Protein AF-0000000077040646 (afdb_homodimer)

Structure (mmCIF, N/CA/C/O backbone):
data_AF-0000000077040646-model_v1
#
loop_
_entity.id
_entity.type
_entity.pdbx_description
1 polymer 'DUF3429 domain-containing protein'
#
loop_
_atom_site.group_PDB
_atom_site.id
_atom_site.type_symbol
_atom_site.label_atom_id
_atom_site.label_alt_id
_atom_site.label_comp_id
_atom_site.label_asym_id
_atom_site.label_entity_id
_atom_site.label_seq_id
_atom_site.pdbx_PDB_ins_code
_atom_site.Cartn_x
_atom_site.Cartn_y
_atom_site.Cartn_z
_atom_site.occupancy
_atom_site.B_iso_or_equiv
_atom_site.auth_seq_id
_atom_site.auth_comp_id
_atom_site.auth_asym_id
_atom_site.auth_atom_id
_atom_site.pdbx_PDB_model_num
ATOM 1 N N . MET A 1 1 ? 22.906 -14.281 -14.031 1 68.56 1 MET A N 1
ATOM 2 C CA . MET A 1 1 ? 22.266 -13.305 -14.906 1 68.56 1 MET A CA 1
ATOM 3 C C . MET A 1 1 ? 22.531 -11.883 -14.422 1 68.56 1 MET A C 1
ATOM 5 O O . MET A 1 1 ? 22.359 -11.586 -13.242 1 68.56 1 MET A O 1
ATOM 9 N N . SER A 1 2 ? 23.031 -10.992 -15.297 1 79.94 2 SER A N 1
ATOM 10 C CA . SER A 1 2 ? 23.328 -9.617 -14.906 1 79.94 2 SER A CA 1
ATOM 11 C C . SER A 1 2 ? 22.047 -8.844 -14.617 1 79.94 2 SER A C 1
ATOM 13 O O . SER A 1 2 ? 20.969 -9.219 -15.078 1 79.94 2 SER A O 1
ATOM 15 N N . MET A 1 3 ? 22.188 -7.844 -13.844 1 80.94 3 MET A N 1
ATOM 16 C CA . MET A 1 3 ? 21.047 -6.984 -13.539 1 80.94 3 MET A CA 1
ATOM 17 C C . MET A 1 3 ? 20.438 -6.402 -14.812 1 80.94 3 MET A C 1
ATOM 19 O O . MET A 1 3 ? 19.219 -6.309 -14.938 1 80.94 3 MET A O 1
ATOM 23 N N . ARG A 1 4 ? 21.312 -6.105 -15.688 1 81.06 4 ARG A N 1
ATOM 24 C CA . ARG A 1 4 ? 20.875 -5.516 -16.938 1 81.06 4 ARG A CA 1
ATOM 25 C C . ARG A 1 4 ? 20.047 -6.508 -17.75 1 81.06 4 ARG A C 1
ATOM 27 O O . ARG A 1 4 ? 19.016 -6.145 -18.328 1 81.06 4 ARG A O 1
ATOM 34 N N . ALA A 1 5 ? 20.469 -7.656 -17.891 1 84.69 5 ALA A N 1
ATOM 35 C CA . ALA A 1 5 ? 19.75 -8.711 -18.594 1 84.69 5 ALA A CA 1
ATOM 36 C C . ALA A 1 5 ? 18.391 -8.984 -17.953 1 84.69 5 ALA A C 1
ATOM 38 O O . ALA A 1 5 ? 17.406 -9.203 -18.641 1 84.69 5 ALA A O 1
ATOM 39 N N . MET A 1 6 ? 18.391 -8.875 -16.688 1 82.12 6 MET A N 1
ATOM 40 C CA . MET A 1 6 ? 17.172 -9.125 -15.93 1 82.12 6 MET A CA 1
ATOM 41 C C . MET A 1 6 ? 16.141 -8.031 -16.172 1 82.12 6 MET A C 1
ATOM 43 O O . MET A 1 6 ? 14.961 -8.32 -16.391 1 82.12 6 MET A O 1
ATOM 47 N N . LEU A 1 7 ? 16.641 -6.824 -16.188 1 81.75 7 LEU A N 1
ATOM 48 C CA . LEU A 1 7 ? 15.773 -5.676 -16.406 1 81.75 7 LEU A CA 1
ATOM 49 C C . LEU A 1 7 ? 15.18 -5.711 -17.812 1 81.75 7 LEU A C 1
ATOM 51 O O . LEU A 1 7 ? 14.055 -5.27 -18.031 1 81.75 7 LEU A O 1
ATOM 55 N N . ARG A 1 8 ? 15.977 -6.195 -18.656 1 82.62 8 ARG A N 1
ATOM 56 C CA . ARG A 1 8 ? 15.5 -6.305 -20.031 1 82.62 8 ARG A CA 1
ATOM 57 C C . ARG A 1 8 ? 14.438 -7.391 -20.156 1 82.62 8 ARG A C 1
ATOM 59 O O . ARG A 1 8 ? 13.484 -7.25 -20.922 1 82.62 8 ARG A O 1
ATOM 66 N N . ARG A 1 9 ? 14.594 -8.43 -19.484 1 83.75 9 ARG A N 1
ATOM 67 C CA . ARG A 1 9 ? 13.648 -9.547 -19.5 1 83.75 9 ARG A CA 1
ATOM 68 C C . ARG A 1 9 ? 12.336 -9.164 -18.828 1 83.75 9 ARG A C 1
ATOM 70 O O . ARG A 1 9 ? 11.258 -9.555 -19.281 1 83.75 9 ARG A O 1
ATOM 77 N N . TYR A 1 10 ? 12.492 -8.383 -17.781 1 91.06 10 TYR A N 1
ATOM 78 C CA . TYR A 1 10 ? 11.336 -7.961 -17.016 1 91.06 10 TYR A CA 1
ATOM 79 C C . TYR A 1 10 ? 11.133 -6.453 -17.109 1 91.06 10 TYR A C 1
ATOM 81 O O . TYR A 1 10 ? 11.016 -5.77 -16.094 1 91.06 10 TYR A O 1
ATOM 89 N N . ARG A 1 11 ? 10.945 -6.055 -18.25 1 92.38 11 ARG A N 1
ATOM 90 C CA . ARG A 1 11 ? 11.047 -4.637 -18.578 1 92.38 11 ARG A CA 1
ATOM 91 C C . ARG A 1 11 ? 9.898 -3.846 -17.953 1 92.38 11 ARG A C 1
ATOM 93 O O . ARG A 1 11 ? 10.102 -2.752 -17.422 1 92.38 11 ARG A O 1
ATOM 100 N N . VAL A 1 12 ? 8.664 -4.383 -17.953 1 93.94 12 VAL A N 1
ATOM 101 C CA . VAL A 1 12 ? 7.496 -3.617 -17.516 1 93.94 12 VAL A CA 1
ATOM 102 C C . VAL A 1 12 ? 7.527 -3.43 -16 1 93.94 12 VAL A C 1
ATOM 104 O O . VAL A 1 12 ? 7.551 -2.299 -15.516 1 93.94 12 VAL A O 1
ATOM 107 N N . PRO A 1 13 ? 7.609 -4.535 -15.242 1 95.5 13 PRO A N 1
ATOM 108 C CA . PRO A 1 13 ? 7.672 -4.312 -13.797 1 95.5 13 PRO A CA 1
ATOM 109 C C . PRO A 1 13 ? 8.93 -3.564 -13.367 1 95.5 13 PRO A C 1
ATOM 111 O O . PRO A 1 13 ? 8.891 -2.771 -12.422 1 95.5 13 PRO A O 1
ATOM 114 N N . ALA A 1 14 ? 10.016 -3.766 -14.039 1 95.62 14 ALA A N 1
ATOM 115 C CA . ALA A 1 14 ? 11.234 -3.041 -13.703 1 95.62 14 ALA A CA 1
ATOM 116 C C . ALA A 1 14 ? 11.078 -1.545 -13.953 1 95.62 14 ALA A C 1
ATOM 118 O O . ALA A 1 14 ? 11.477 -0.723 -13.125 1 95.62 14 ALA A O 1
ATOM 119 N N . ALA A 1 15 ? 10.523 -1.19 -15.078 1 96.75 15 ALA A N 1
ATOM 120 C CA . ALA A 1 15 ? 10.305 0.215 -15.414 1 96.75 15 ALA A CA 1
ATOM 121 C C . ALA A 1 15 ? 9.367 0.878 -14.414 1 96.75 15 ALA A C 1
ATOM 123 O O . ALA A 1 15 ? 9.609 2.004 -13.969 1 96.75 15 ALA A O 1
ATOM 124 N N . LEU A 1 16 ? 8.32 0.214 -14.062 1 97.88 16 LEU A N 1
ATOM 125 C CA . LEU A 1 16 ? 7.363 0.746 -13.102 1 97.88 16 LEU A CA 1
ATOM 126 C C . LEU A 1 16 ? 8.008 0.919 -11.734 1 97.88 16 LEU A C 1
ATOM 128 O O . LEU A 1 16 ? 7.816 1.943 -11.07 1 97.88 16 LEU A O 1
ATOM 132 N N . ALA A 1 17 ? 8.781 -0.041 -11.359 1 97.31 17 ALA A N 1
ATOM 133 C CA . ALA A 1 17 ? 9.461 0.023 -10.07 1 97.31 17 ALA A CA 1
ATOM 134 C C . ALA A 1 17 ? 10.469 1.17 -10.039 1 97.31 17 ALA A C 1
ATOM 136 O O . ALA A 1 17 ? 10.5 1.943 -9.078 1 97.31 17 ALA A O 1
ATOM 137 N N . LEU A 1 18 ? 11.211 1.286 -11.047 1 97.31 18 LEU A N 1
ATOM 138 C CA . LEU A 1 18 ? 12.227 2.332 -11.109 1 97.31 18 LEU A CA 1
ATOM 139 C C . LEU A 1 18 ? 11.578 3.713 -11.172 1 97.31 18 LEU A C 1
ATOM 141 O O . LEU A 1 18 ? 12.094 4.664 -10.578 1 97.31 18 LEU A O 1
ATOM 145 N N . ALA A 1 19 ? 10.477 3.779 -11.859 1 98.19 19 ALA A N 1
ATOM 146 C CA . ALA A 1 19 ? 9.742 5.043 -11.906 1 98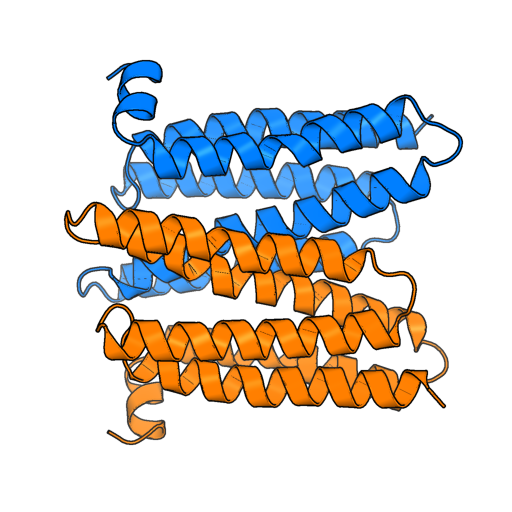.19 19 ALA A CA 1
ATOM 147 C C . ALA A 1 19 ? 9.273 5.457 -10.516 1 98.19 19 ALA A C 1
ATOM 149 O O . ALA A 1 19 ? 9.125 6.648 -10.234 1 98.19 19 ALA A O 1
ATOM 150 N N . GLY A 1 20 ? 9.07 4.469 -9.711 1 98.38 20 GLY A N 1
ATOM 151 C CA . GLY A 1 20 ? 8.648 4.734 -8.344 1 98.38 20 GLY A CA 1
ATOM 152 C C . GLY A 1 20 ? 9.695 5.457 -7.52 1 98.38 20 GLY A C 1
ATOM 153 O O . GLY A 1 20 ? 9.391 6 -6.457 1 98.38 20 GLY A O 1
ATOM 154 N N . LEU A 1 21 ? 10.906 5.516 -8.008 1 98.75 21 LEU A N 1
ATOM 155 C CA . LEU A 1 21 ? 11.977 6.191 -7.285 1 98.75 21 LEU A CA 1
ATOM 156 C C . LEU A 1 21 ? 11.938 7.695 -7.527 1 98.75 21 LEU A C 1
ATOM 158 O O . LEU A 1 21 ? 12.547 8.469 -6.781 1 98.75 21 LEU A O 1
ATOM 162 N N . VAL A 1 22 ? 11.258 8.07 -8.508 1 98.75 22 VAL A N 1
ATOM 163 C CA . VAL A 1 22 ? 11.289 9.469 -8.938 1 98.75 22 VAL A CA 1
ATOM 164 C C . VAL A 1 22 ? 10.766 10.359 -7.816 1 98.75 22 VAL A C 1
ATOM 166 O O . VAL A 1 22 ? 11.43 11.32 -7.414 1 98.75 22 VAL A O 1
ATOM 169 N N . PRO A 1 23 ? 9.648 10.094 -7.227 1 98.81 23 PRO A N 1
ATOM 170 C CA . PRO A 1 23 ? 9.18 10.961 -6.141 1 98.81 23 PRO A CA 1
ATOM 171 C C . PRO A 1 23 ? 10.125 10.961 -4.941 1 98.81 23 PRO A C 1
ATOM 173 O O . PRO A 1 23 ? 10.32 12 -4.301 1 98.81 23 PRO A O 1
ATOM 176 N N . PHE A 1 24 ? 10.703 9.805 -4.672 1 98.88 24 PHE A N 1
ATOM 177 C CA . PHE A 1 24 ? 11.641 9.75 -3.562 1 98.88 24 PHE A CA 1
ATOM 178 C C . PHE A 1 24 ? 12.805 10.711 -3.791 1 98.88 24 PHE A C 1
ATOM 180 O O . PHE A 1 24 ? 13.117 11.531 -2.926 1 98.88 24 PHE A O 1
ATOM 187 N N . ILE A 1 25 ? 13.375 10.641 -4.918 1 98.75 25 ILE A N 1
ATOM 188 C CA . ILE A 1 25 ? 14.555 11.438 -5.238 1 98.75 25 ILE A CA 1
ATOM 189 C C . ILE A 1 25 ? 14.172 12.906 -5.348 1 98.75 25 ILE A C 1
ATOM 191 O O . ILE A 1 25 ? 14.82 13.773 -4.75 1 98.75 25 ILE A O 1
ATOM 195 N N . ALA A 1 26 ? 13.156 13.18 -6.074 1 98.62 26 ALA A N 1
ATOM 196 C CA . ALA A 1 26 ? 12.75 14.555 -6.336 1 98.62 26 ALA A CA 1
ATOM 197 C C . ALA A 1 26 ? 12.32 15.25 -5.047 1 98.62 26 ALA A C 1
ATOM 199 O O . ALA A 1 26 ? 12.766 16.375 -4.762 1 98.62 26 ALA A O 1
ATOM 200 N N . LEU A 1 27 ? 11.516 14.633 -4.262 1 98.38 27 LEU A N 1
ATOM 201 C CA . LEU A 1 27 ? 10.992 15.266 -3.053 1 98.38 27 LEU A CA 1
ATOM 202 C C . LEU A 1 27 ? 12.086 15.383 -1.991 1 98.38 27 LEU A C 1
ATOM 204 O O . LEU A 1 27 ? 12.102 16.344 -1.217 1 98.38 27 LEU A O 1
ATOM 208 N N . SER A 1 28 ? 12.906 14.367 -1.942 1 98.25 28 SER A N 1
ATOM 209 C CA . SER A 1 28 ? 14.062 14.492 -1.06 1 98.25 28 SER A CA 1
ATOM 210 C C . SER A 1 28 ? 14.93 15.688 -1.449 1 98.25 28 SER A C 1
ATOM 212 O O . SER A 1 28 ? 15.297 16.5 -0.597 1 98.25 28 SER A O 1
ATOM 214 N N . TRP A 1 29 ? 15.211 15.758 -2.732 1 97.94 29 TRP A N 1
ATOM 215 C CA . TRP A 1 29 ? 16.016 16.875 -3.234 1 97.94 29 TRP A CA 1
ATOM 216 C C . TRP A 1 29 ? 15.359 18.203 -2.91 1 97.94 29 TRP A C 1
ATOM 218 O O . TRP A 1 29 ? 16.031 19.125 -2.428 1 97.94 29 TRP A O 1
ATOM 228 N N . LEU A 1 30 ? 14.141 18.359 -3.107 1 97.25 30 LEU A N 1
ATOM 229 C CA . LEU A 1 30 ? 13.406 19.594 -2.852 1 97.25 30 LEU A CA 1
ATOM 230 C C . LEU A 1 30 ? 13.375 19.906 -1.357 1 97.25 30 LEU A C 1
ATOM 232 O O . LEU A 1 30 ? 13.461 21.062 -0.958 1 97.25 30 LEU A O 1
ATOM 236 N N . SER A 1 31 ? 13.172 18.906 -0.543 1 96 31 SER A N 1
ATOM 237 C CA . SER A 1 31 ? 13.125 19.109 0.901 1 96 31 SER A CA 1
ATOM 238 C C . SER A 1 31 ? 14.445 19.656 1.425 1 96 31 SER A C 1
ATOM 240 O O . SER A 1 31 ? 14.461 20.406 2.408 1 96 31 SER A O 1
ATOM 242 N N . VAL A 1 32 ? 15.531 19.328 0.807 1 94.69 32 VAL A N 1
ATOM 243 C CA . VAL A 1 32 ? 16.859 19.75 1.25 1 94.69 32 VAL A CA 1
ATOM 244 C C . VAL A 1 32 ? 17.172 21.141 0.717 1 94.69 32 VAL A C 1
ATOM 246 O O . VAL A 1 32 ? 17.766 21.969 1.418 1 94.69 32 VAL A O 1
ATOM 249 N N . HIS A 1 33 ? 16.641 21.484 -0.457 1 94.56 33 HIS A N 1
ATOM 250 C CA . HIS A 1 33 ? 17.156 22.672 -1.125 1 94.56 33 HIS A CA 1
ATOM 251 C C . HIS A 1 33 ? 16.109 23.766 -1.203 1 94.56 33 HIS A C 1
ATOM 253 O O . HIS A 1 33 ? 16.422 24.922 -1.477 1 94.56 33 HIS A O 1
ATOM 259 N N . ALA A 1 34 ? 14.891 23.359 -1.09 1 88.19 34 ALA A N 1
ATOM 260 C CA . ALA A 1 34 ? 13.82 24.344 -1.163 1 88.19 34 ALA A CA 1
ATOM 261 C C . ALA A 1 34 ? 13.273 24.672 0.226 1 88.19 34 ALA A C 1
ATOM 263 O O . ALA A 1 34 ? 12.164 24.266 0.575 1 88.19 34 ALA A O 1
ATOM 264 N N . SER A 1 35 ? 13.891 25.578 0.869 1 79.25 35 SER A N 1
ATOM 265 C CA . SER A 1 35 ? 13.609 25.859 2.273 1 79.25 35 SER A CA 1
ATOM 266 C C . SER A 1 35 ? 12.234 26.5 2.451 1 79.25 35 SER A C 1
ATOM 268 O O . SER A 1 35 ? 11.539 26.219 3.434 1 79.25 35 SER A O 1
ATOM 270 N N . SER A 1 36 ? 11.734 27.266 1.566 1 88.44 36 SER A N 1
ATOM 271 C CA . SER A 1 36 ? 10.492 28 1.73 1 88.44 36 SER A CA 1
ATOM 272 C C . SER A 1 36 ? 9.289 27.062 1.784 1 88.44 36 SER A C 1
ATOM 274 O O . SER A 1 36 ? 8.25 27.406 2.346 1 88.44 36 SER A O 1
ATOM 276 N N . ARG A 1 37 ? 9.5 25.828 1.187 1 92.06 37 ARG A N 1
ATOM 277 C CA . ARG A 1 37 ? 8.398 24.859 1.168 1 92.06 37 ARG A CA 1
ATOM 278 C C . ARG A 1 37 ? 8.836 23.516 1.752 1 92.06 37 ARG A C 1
ATOM 280 O O . ARG A 1 37 ? 8.359 22.469 1.322 1 92.06 37 ARG A O 1
ATOM 287 N N . HIS A 1 38 ? 9.641 23.547 2.637 1 92.25 38 HIS A N 1
ATOM 288 C CA . HIS A 1 38 ? 10.258 22.375 3.232 1 92.25 38 HIS A CA 1
ATOM 289 C C . HIS A 1 38 ? 9.211 21.438 3.82 1 92.25 38 HIS A C 1
ATOM 291 O O . HIS A 1 38 ? 9.195 20.234 3.514 1 92.25 38 HIS A O 1
ATOM 297 N N . ASP A 1 39 ? 8.281 22.016 4.566 1 92.25 39 ASP A N 1
ATOM 298 C CA . ASP A 1 39 ? 7.281 21.203 5.254 1 92.25 39 ASP A CA 1
ATOM 299 C C . ASP A 1 39 ? 6.383 20.469 4.254 1 92.25 39 ASP A C 1
ATOM 301 O O . ASP A 1 39 ? 6.031 19.312 4.461 1 92.25 39 ASP A O 1
ATOM 305 N N . VAL A 1 40 ? 6.094 21.141 3.182 1 95.25 40 VAL A N 1
ATOM 306 C CA . VAL A 1 40 ? 5.23 20.562 2.152 1 95.25 40 VAL A CA 1
ATOM 307 C C . VAL A 1 40 ? 5.922 19.375 1.497 1 95.25 40 VAL A C 1
ATOM 309 O O . VAL A 1 40 ? 5.32 18.312 1.344 1 95.25 40 VAL A O 1
ATOM 312 N N . TYR A 1 41 ? 7.137 19.562 1.172 1 97.44 41 TYR A N 1
ATOM 313 C CA . TYR A 1 41 ? 7.867 18.516 0.458 1 97.44 41 TYR A CA 1
ATOM 314 C C . TYR A 1 41 ? 8.133 17.312 1.36 1 97.44 41 TYR A C 1
ATOM 316 O O . TYR A 1 41 ? 8.016 16.172 0.926 1 97.44 41 TYR A O 1
ATOM 324 N N . VAL A 1 42 ? 8.469 17.562 2.582 1 97.5 42 VAL A N 1
ATOM 325 C CA . VAL A 1 42 ? 8.734 16.469 3.521 1 97.5 42 VAL A CA 1
ATOM 326 C C . VAL A 1 42 ? 7.449 15.68 3.773 1 97.5 42 VAL A C 1
ATOM 328 O O . VAL A 1 42 ? 7.469 14.445 3.809 1 97.5 42 VAL A O 1
ATOM 331 N N . HIS A 1 43 ? 6.379 16.344 3.889 1 96.81 43 HIS A N 1
ATOM 332 C CA . HIS A 1 43 ? 5.105 15.664 4.102 1 96.81 43 HIS A CA 1
ATOM 333 C C . HIS A 1 43 ? 4.711 14.852 2.875 1 96.81 43 HIS A C 1
ATOM 335 O O . HIS A 1 43 ? 4.211 13.727 3.006 1 96.81 43 HIS A O 1
ATOM 341 N N . ALA A 1 44 ? 4.898 15.445 1.739 1 98.31 44 ALA A N 1
ATOM 342 C CA . ALA A 1 44 ? 4.633 14.711 0.505 1 98.31 44 ALA A CA 1
ATOM 343 C C . ALA A 1 44 ? 5.496 13.453 0.416 1 98.31 44 ALA A C 1
ATOM 345 O O . ALA A 1 44 ? 5.02 12.391 0.011 1 98.31 44 ALA A O 1
ATOM 346 N N . LEU A 1 45 ? 6.742 13.617 0.764 1 98.75 45 LEU A N 1
ATOM 347 C CA . LEU A 1 45 ? 7.691 12.508 0.751 1 98.75 45 L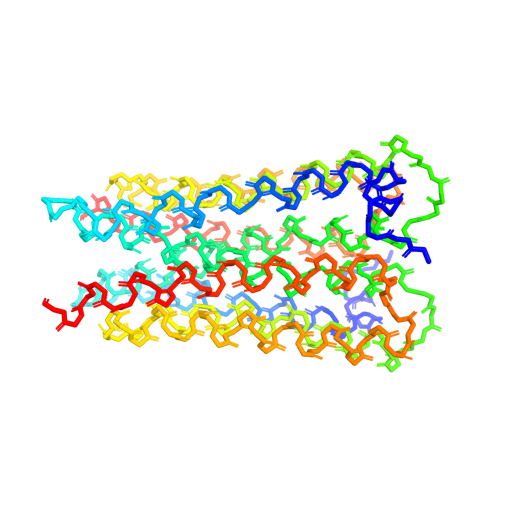EU A CA 1
ATOM 348 C C . LEU A 1 45 ? 7.258 11.414 1.718 1 98.75 45 LEU A C 1
ATOM 350 O O . LEU A 1 45 ? 7.27 10.227 1.367 1 98.75 45 LEU A O 1
ATOM 354 N N . LEU A 1 46 ? 6.848 11.797 2.893 1 98.75 46 LEU A N 1
ATOM 355 C CA . LEU A 1 46 ? 6.422 10.852 3.916 1 98.75 46 LEU A CA 1
ATOM 356 C C . LEU A 1 46 ? 5.156 10.117 3.482 1 98.75 46 LEU A C 1
ATOM 358 O O . LEU A 1 46 ? 5.055 8.898 3.648 1 98.75 46 LEU A O 1
ATOM 362 N N . ASN A 1 47 ? 4.238 10.844 2.932 1 98.81 47 ASN A N 1
ATOM 363 C CA . ASN A 1 47 ? 3.012 10.219 2.445 1 98.81 47 ASN A CA 1
ATOM 364 C C . ASN A 1 47 ? 3.295 9.227 1.321 1 98.81 47 ASN A C 1
ATOM 366 O O . ASN A 1 47 ? 2.715 8.141 1.283 1 98.81 47 ASN A O 1
ATOM 370 N N . TYR A 1 48 ? 4.156 9.609 0.481 1 98.94 48 TYR A N 1
ATOM 371 C CA . TYR A 1 48 ? 4.535 8.711 -0.605 1 98.94 48 TYR A CA 1
ATOM 372 C C . TYR A 1 48 ? 5.227 7.465 -0.067 1 98.94 48 TYR A C 1
ATOM 374 O O . TYR A 1 48 ? 4.914 6.344 -0.482 1 98.94 48 TYR A O 1
ATOM 382 N N . ALA A 1 49 ? 6.145 7.691 0.809 1 98.94 49 ALA A N 1
ATOM 383 C CA . ALA A 1 49 ? 6.867 6.574 1.41 1 98.94 49 ALA A CA 1
ATOM 384 C C . ALA A 1 49 ? 5.906 5.598 2.088 1 98.94 49 ALA A C 1
ATOM 386 O O . ALA A 1 49 ? 6.082 4.379 1.996 1 98.94 49 ALA A O 1
ATOM 387 N N . ALA A 1 50 ? 4.953 6.102 2.748 1 98.94 50 ALA A N 1
ATOM 388 C CA . ALA A 1 50 ? 3.984 5.242 3.422 1 98.94 50 ALA A CA 1
ATOM 389 C C . ALA A 1 50 ? 3.223 4.379 2.42 1 98.94 50 ALA A C 1
ATOM 391 O O . ALA A 1 50 ? 3 3.189 2.656 1 98.94 50 ALA A O 1
ATOM 392 N N . CYS A 1 51 ? 2.828 4.965 1.302 1 98.94 51 CYS A N 1
ATOM 393 C CA . CYS A 1 51 ? 2.156 4.207 0.25 1 98.94 51 CYS A CA 1
ATOM 394 C C . CYS A 1 51 ? 3.062 3.109 -0.294 1 98.94 51 CYS A C 1
ATOM 396 O O . CYS A 1 51 ? 2.609 1.988 -0.532 1 98.94 51 CYS A O 1
ATOM 398 N N . ILE A 1 52 ? 4.289 3.422 -0.43 1 98.94 52 ILE A N 1
ATOM 399 C CA . ILE A 1 52 ? 5.23 2.465 -1.01 1 98.94 52 ILE A CA 1
ATOM 400 C C . ILE A 1 52 ? 5.5 1.34 -0.014 1 98.94 52 ILE A C 1
ATOM 402 O O . ILE A 1 52 ? 5.543 0.166 -0.391 1 98.94 52 ILE A O 1
ATOM 406 N N . VAL A 1 53 ? 5.719 1.696 1.25 1 98.94 53 VAL A N 1
ATOM 407 C CA . VAL A 1 53 ? 5.953 0.672 2.264 1 98.94 53 VAL A CA 1
ATOM 408 C C . VAL A 1 53 ? 4.75 -0.268 2.334 1 98.94 53 VAL A C 1
ATOM 410 O O . VAL A 1 53 ? 4.914 -1.489 2.393 1 98.94 53 VAL A O 1
ATOM 413 N N . SER A 1 54 ? 3.551 0.28 2.301 1 98.94 54 SER A N 1
ATOM 414 C CA . SER A 1 54 ? 2.342 -0.537 2.262 1 98.94 54 SER A CA 1
ATOM 415 C C . SER A 1 54 ? 2.307 -1.413 1.015 1 98.94 54 SER A C 1
ATOM 417 O O . SER A 1 54 ? 1.989 -2.602 1.094 1 98.94 54 SER A O 1
ATOM 419 N N . PHE A 1 55 ? 2.623 -0.842 -0.116 1 98.94 55 PHE A N 1
ATOM 420 C CA . PHE A 1 55 ? 2.635 -1.525 -1.403 1 98.94 55 PHE A CA 1
ATOM 421 C C . PHE A 1 55 ? 3.541 -2.75 -1.359 1 98.94 55 PHE A C 1
ATOM 423 O O . PHE A 1 55 ? 3.127 -3.848 -1.738 1 98.94 55 PHE A O 1
ATOM 430 N N . VAL A 1 56 ? 4.723 -2.547 -0.828 1 98.62 56 VAL A N 1
ATOM 431 C CA . VAL A 1 56 ? 5.742 -3.592 -0.827 1 98.62 56 VAL A CA 1
ATOM 432 C C . VAL A 1 56 ? 5.266 -4.773 0.016 1 98.62 56 VAL A C 1
ATOM 434 O O . VAL A 1 56 ? 5.469 -5.934 -0.358 1 98.62 56 VAL A O 1
ATOM 437 N N . GLY A 1 57 ? 4.66 -4.512 1.133 1 98.62 57 GLY A N 1
ATOM 438 C CA . GLY A 1 57 ? 4.102 -5.582 1.946 1 98.62 57 GLY A CA 1
ATOM 439 C C . GLY A 1 57 ? 2.977 -6.332 1.257 1 98.62 57 GLY A C 1
ATOM 440 O O . GLY A 1 57 ? 2.918 -7.562 1.312 1 98.62 57 GLY A O 1
ATOM 441 N N . ALA A 1 58 ? 2.15 -5.617 0.598 1 98.81 58 ALA A N 1
ATOM 442 C CA . ALA A 1 58 ? 0.914 -6.145 0.027 1 98.81 58 ALA A CA 1
ATOM 443 C C . ALA A 1 58 ? 1.207 -7.113 -1.118 1 98.81 58 ALA A C 1
ATOM 445 O O . ALA A 1 58 ? 0.374 -7.957 -1.455 1 98.81 58 ALA A O 1
ATOM 446 N N . VAL A 1 59 ? 2.355 -6.98 -1.767 1 98.5 59 VAL A N 1
ATOM 447 C CA . VAL A 1 59 ? 2.764 -7.863 -2.854 1 98.5 59 VAL A CA 1
ATOM 448 C C . VAL A 1 59 ? 2.664 -9.32 -2.402 1 98.5 59 VAL A C 1
ATOM 450 O O . VAL A 1 59 ? 2.23 -10.18 -3.168 1 98.5 59 VAL A O 1
ATOM 453 N N . HIS A 1 60 ? 2.918 -9.594 -1.175 1 98.12 60 HIS A N 1
ATOM 454 C CA . HIS A 1 60 ? 2.969 -10.961 -0.673 1 98.12 60 HIS A CA 1
ATOM 455 C C . HIS A 1 60 ? 1.567 -11.523 -0.459 1 98.12 60 HIS A C 1
ATOM 457 O O . HIS A 1 60 ? 1.383 -12.742 -0.412 1 98.12 60 HIS A O 1
ATOM 463 N N . TRP A 1 61 ? 0.639 -10.648 -0.254 1 98 61 TRP A N 1
ATOM 464 C CA . TRP A 1 61 ? -0.75 -11.094 -0.268 1 98 61 TRP A CA 1
ATOM 465 C C . TRP A 1 61 ? -1.113 -11.703 -1.618 1 98 61 TRP A C 1
ATOM 467 O O . TRP A 1 61 ? -1.731 -12.773 -1.681 1 98 61 TRP A O 1
ATOM 477 N N . GLY A 1 62 ? -0.716 -10.977 -2.676 1 97 62 GLY A N 1
ATOM 478 C CA . GLY A 1 62 ? -0.971 -11.477 -4.02 1 97 62 GLY A CA 1
ATOM 479 C C . GLY A 1 62 ? -0.274 -12.789 -4.309 1 97 62 GLY A C 1
ATOM 480 O O . GLY A 1 62 ? -0.847 -13.672 -4.949 1 97 62 GLY A O 1
ATOM 481 N N . ILE A 1 63 ? 0.925 -12.898 -3.857 1 95.44 63 ILE A N 1
ATOM 482 C CA . ILE A 1 63 ? 1.674 -14.141 -4.008 1 95.44 63 ILE A CA 1
ATOM 483 C C . ILE A 1 63 ? 0.939 -15.273 -3.297 1 95.44 63 ILE A C 1
ATOM 485 O O . ILE A 1 63 ? 0.798 -16.375 -3.844 1 95.44 63 ILE A O 1
ATOM 489 N N . ALA A 1 64 ? 0.446 -15.008 -2.105 1 95 64 ALA A N 1
ATOM 490 C CA . ALA A 1 64 ? -0.278 -16.016 -1.333 1 95 64 ALA A CA 1
ATOM 491 C C . ALA A 1 64 ? -1.552 -16.453 -2.055 1 95 64 ALA A C 1
ATOM 493 O O . ALA A 1 64 ? -1.905 -17.625 -2.045 1 95 64 ALA A O 1
ATOM 494 N N . LEU A 1 65 ? -2.23 -15.516 -2.691 1 92.62 65 LEU A N 1
ATOM 495 C CA . LEU A 1 65 ? -3.482 -15.781 -3.389 1 92.62 65 LEU A CA 1
ATOM 496 C C . LEU A 1 65 ? -3.27 -16.781 -4.527 1 92.62 65 LEU A C 1
ATOM 498 O O . LEU A 1 65 ? -4.168 -17.562 -4.852 1 92.62 65 LEU A O 1
ATOM 502 N N . ARG A 1 66 ? -2.066 -16.734 -5.059 1 87.12 66 ARG A N 1
ATOM 503 C CA . ARG A 1 66 ? -1.798 -17.562 -6.238 1 87.12 66 ARG A CA 1
ATOM 504 C C . ARG A 1 66 ? -0.894 -18.734 -5.891 1 87.12 66 ARG A C 1
ATOM 506 O O . ARG A 1 66 ? -0.608 -19.578 -6.742 1 87.12 66 ARG A O 1
ATOM 513 N N . ALA A 1 67 ? -0.505 -18.719 -4.676 1 79.5 67 ALA A N 1
ATOM 514 C CA . ALA A 1 67 ? 0.385 -19.797 -4.277 1 79.5 67 ALA A CA 1
ATOM 515 C C . ALA A 1 67 ? -0.341 -21.141 -4.309 1 79.5 67 ALA A C 1
ATOM 517 O O . ALA A 1 67 ? -1.535 -21.219 -4.012 1 79.5 67 ALA A O 1
ATOM 518 N N . PRO A 1 68 ? 0.499 -22.125 -4.785 1 73.75 68 PRO A N 1
ATOM 519 C CA . PRO A 1 68 ? -0.064 -23.469 -4.656 1 73.75 68 PRO A CA 1
ATOM 520 C C . PRO A 1 68 ? -0.479 -23.812 -3.225 1 73.75 68 PRO A C 1
ATOM 522 O O . PRO A 1 68 ? 0.021 -23.203 -2.275 1 73.75 68 PRO A O 1
ATOM 525 N N . GLU A 1 69 ? -1.332 -24.719 -3.137 1 67.56 69 GLU A N 1
ATOM 526 C CA . GLU A 1 69 ? -1.891 -25.078 -1.835 1 67.56 69 GLU A CA 1
ATOM 527 C C . GLU A 1 69 ? -0.8 -25.547 -0.875 1 67.56 69 GLU A C 1
ATOM 529 O O . GLU A 1 69 ? -0.192 -26.594 -1.085 1 67.56 69 GLU A O 1
ATOM 534 N N . SER A 1 70 ? -0.296 -24.797 -0.056 1 78.94 70 SER A N 1
ATOM 535 C CA . SER A 1 70 ? 0.531 -24.938 1.137 1 78.94 70 SER A CA 1
ATOM 536 C C . SER A 1 70 ? 0.07 -24.016 2.252 1 78.94 70 SER A C 1
ATOM 538 O O . SER A 1 70 ? 0.55 -22.875 2.359 1 78.94 70 SER A O 1
ATOM 540 N N . PRO A 1 71 ? -0.739 -24.562 3.076 1 82.81 71 PRO A N 1
ATOM 541 C CA . PRO A 1 71 ? -1.431 -23.703 4.039 1 82.81 71 PRO A CA 1
ATOM 542 C C . PRO A 1 71 ? -0.468 -22.953 4.957 1 82.81 71 PRO A C 1
ATOM 544 O O . PRO A 1 71 ? -0.631 -21.75 5.184 1 82.81 71 PRO A O 1
ATOM 547 N N . PRO A 1 72 ? 0.567 -23.625 5.426 1 86.69 72 PRO A N 1
ATOM 548 C CA . PRO A 1 72 ? 1.466 -22.875 6.316 1 86.69 72 PRO A CA 1
ATOM 549 C C . PRO A 1 72 ? 2.17 -21.719 5.613 1 86.69 72 PRO A C 1
ATOM 551 O O . PRO A 1 72 ? 2.326 -20.641 6.195 1 86.69 72 PRO A O 1
ATOM 554 N N . ARG A 1 73 ? 2.582 -21.844 4.426 1 88.5 73 ARG A N 1
ATOM 555 C CA . ARG A 1 73 ? 3.254 -20.797 3.664 1 88.5 73 ARG A CA 1
ATOM 556 C C . ARG A 1 73 ? 2.293 -19.656 3.336 1 88.5 73 ARG A C 1
ATOM 558 O O . ARG A 1 73 ? 2.658 -18.484 3.426 1 88.5 73 ARG A O 1
ATOM 565 N N . GLN A 1 74 ? 1.171 -20.062 2.986 1 92.81 74 GLN A N 1
ATOM 566 C CA . GLN A 1 74 ? 0.165 -19.062 2.672 1 92.81 74 GLN A CA 1
ATOM 567 C C . GLN A 1 74 ? -0.162 -18.203 3.895 1 92.81 74 GLN A C 1
ATOM 569 O O . GLN A 1 74 ? -0.262 -16.984 3.795 1 92.81 74 GLN A O 1
ATOM 574 N N . ARG A 1 75 ? -0.314 -18.891 4.992 1 93.56 75 ARG A N 1
ATOM 575 C CA . ARG A 1 75 ? -0.625 -18.172 6.223 1 93.56 75 ARG A CA 1
ATOM 576 C C . ARG A 1 75 ? 0.488 -17.188 6.582 1 93.56 75 ARG A C 1
ATOM 578 O O . ARG A 1 75 ? 0.218 -16.062 6.996 1 93.56 75 ARG A O 1
ATOM 585 N N . MET A 1 76 ? 1.672 -17.594 6.398 1 95.06 76 MET A N 1
ATOM 586 C CA . MET A 1 76 ? 2.824 -16.75 6.68 1 95.06 76 MET A CA 1
ATOM 587 C C . MET A 1 76 ? 2.85 -15.539 5.75 1 95.06 76 MET A C 1
ATOM 589 O O . MET A 1 76 ? 3.1 -14.414 6.191 1 95.06 76 MET A O 1
ATOM 593 N N . LEU A 1 77 ? 2.578 -15.75 4.504 1 96.88 77 LEU A N 1
ATOM 594 C CA . LEU A 1 77 ? 2.596 -14.68 3.514 1 96.88 77 LEU A CA 1
ATOM 595 C C . LEU A 1 77 ? 1.479 -13.672 3.781 1 96.88 77 LEU A C 1
ATOM 597 O O . LEU A 1 77 ? 1.706 -12.461 3.736 1 96.88 77 LEU A O 1
ATOM 601 N N . TYR A 1 78 ? 0.331 -14.18 4.078 1 97.44 78 TYR A N 1
ATOM 602 C CA . TYR A 1 78 ? -0.768 -13.281 4.43 1 97.44 78 TYR A CA 1
ATOM 603 C C . TYR A 1 78 ? -0.433 -12.477 5.676 1 97.44 78 TYR A C 1
ATOM 605 O O . TYR A 1 78 ? -0.642 -11.258 5.707 1 97.44 78 TYR A O 1
ATOM 613 N N . GLY A 1 79 ? 0.076 -13.141 6.648 1 97.88 79 GLY A N 1
ATOM 614 C CA . GLY A 1 79 ? 0.447 -12.477 7.887 1 97.88 79 GLY A CA 1
ATOM 615 C C . GLY A 1 79 ? 1.481 -11.383 7.688 1 97.88 79 GLY A C 1
ATOM 616 O O . GLY A 1 79 ? 1.305 -10.258 8.164 1 97.88 79 GLY A O 1
ATOM 617 N N . TRP A 1 80 ? 2.496 -11.695 6.996 1 97.94 80 TRP A N 1
ATOM 618 C CA . TRP A 1 80 ? 3.564 -10.734 6.742 1 97.94 80 TRP A CA 1
ATOM 619 C C . TRP A 1 80 ? 3.057 -9.57 5.906 1 97.94 80 TRP A C 1
ATOM 621 O O . TRP A 1 80 ? 3.447 -8.422 6.129 1 97.94 80 TRP A O 1
ATOM 631 N N . SER A 1 81 ? 2.178 -9.789 5.031 1 98.5 81 SER A N 1
ATOM 632 C CA . SER A 1 81 ? 1.779 -8.812 4.02 1 98.5 81 SER A CA 1
ATOM 633 C C . SER A 1 81 ? 1.169 -7.57 4.66 1 98.5 81 SER A C 1
ATOM 635 O O . SER A 1 81 ? 1.26 -6.477 4.105 1 98.5 81 SER A O 1
ATOM 637 N N . VAL A 1 82 ? 0.576 -7.719 5.887 1 98.75 82 VAL A N 1
ATOM 638 C CA . VAL A 1 82 ? -0.173 -6.598 6.445 1 98.75 82 VAL A CA 1
ATOM 639 C C . VAL A 1 82 ? 0.728 -5.789 7.375 1 98.75 82 VAL A C 1
ATOM 641 O O . VAL A 1 82 ? 0.414 -4.645 7.715 1 98.75 82 VAL A O 1
ATOM 644 N N . ILE A 1 83 ? 1.851 -6.281 7.746 1 98.81 83 ILE A N 1
ATOM 645 C CA . ILE A 1 83 ? 2.705 -5.691 8.773 1 98.81 83 ILE A CA 1
ATOM 646 C C . ILE A 1 83 ? 3.303 -4.383 8.258 1 98.81 83 ILE A C 1
ATOM 648 O O . ILE A 1 83 ? 3.25 -3.357 8.938 1 98.81 83 ILE A O 1
ATOM 652 N N . PRO A 1 84 ? 3.791 -4.332 7.027 1 98.88 84 PRO A N 1
ATOM 653 C CA . PRO A 1 84 ? 4.383 -3.082 6.551 1 98.88 84 PRO A CA 1
ATOM 654 C C . PRO A 1 84 ? 3.367 -1.943 6.469 1 98.88 84 PRO A C 1
ATOM 656 O O . PRO A 1 84 ? 3.697 -0.794 6.77 1 98.88 84 PRO A O 1
ATOM 659 N N . ALA A 1 85 ? 2.178 -2.279 6.066 1 98.88 85 ALA A N 1
ATOM 660 C CA . ALA A 1 85 ? 1.147 -1.246 6.004 1 98.88 85 ALA A CA 1
ATOM 661 C C . ALA A 1 85 ? 0.847 -0.683 7.391 1 98.88 85 ALA A C 1
ATOM 663 O O . ALA A 1 85 ? 0.719 0.532 7.559 1 98.88 85 ALA A O 1
ATOM 664 N N . LEU A 1 86 ? 0.769 -1.569 8.344 1 98.88 86 LEU A N 1
ATOM 665 C CA . LEU A 1 86 ? 0.496 -1.146 9.719 1 98.88 86 LEU A CA 1
ATOM 666 C C . LEU A 1 86 ? 1.667 -0.35 10.281 1 98.88 86 LEU A C 1
ATOM 668 O O . LEU A 1 86 ? 1.465 0.635 11 1 98.88 86 LEU A O 1
ATOM 672 N N . MET A 1 87 ? 2.799 -0.773 9.945 1 98.81 87 MET A N 1
ATOM 673 C CA . MET A 1 87 ? 3.994 -0.054 10.383 1 98.81 87 MET A CA 1
ATOM 674 C C . MET A 1 87 ? 4.035 1.345 9.773 1 98.81 87 MET A C 1
ATOM 676 O O . MET A 1 87 ? 4.316 2.32 10.469 1 98.81 87 MET A O 1
ATOM 680 N N . ALA A 1 88 ? 3.82 1.439 8.477 1 98.94 88 ALA A N 1
ATOM 681 C CA . ALA A 1 88 ? 3.824 2.734 7.801 1 98.94 88 ALA A CA 1
ATOM 682 C C . ALA A 1 88 ? 2.807 3.684 8.43 1 98.94 88 ALA A C 1
ATOM 684 O O . ALA A 1 88 ? 3.107 4.852 8.68 1 98.94 88 ALA A O 1
ATOM 685 N N . TRP A 1 89 ? 1.661 3.148 8.688 1 98.88 89 TRP A N 1
ATOM 686 C CA . TRP A 1 89 ? 0.603 3.928 9.328 1 98.88 89 TRP A CA 1
ATOM 687 C C . TRP A 1 89 ? 1.039 4.414 10.703 1 98.88 89 TRP A C 1
ATOM 689 O O . TRP A 1 89 ? 0.91 5.598 11.016 1 98.88 89 TRP A O 1
ATOM 699 N N . ALA A 1 90 ? 1.557 3.559 11.523 1 98.75 90 ALA A N 1
ATOM 700 C CA . ALA A 1 90 ? 2.021 3.908 12.859 1 98.75 90 ALA A CA 1
ATOM 701 C C . ALA A 1 90 ? 3.131 4.953 12.805 1 98.75 90 ALA A C 1
ATOM 703 O O . ALA A 1 90 ? 3.154 5.887 13.609 1 98.75 90 ALA A O 1
ATOM 704 N N . VAL A 1 91 ? 4.004 4.816 11.898 1 98.81 91 VAL A N 1
ATOM 705 C CA . VAL A 1 91 ? 5.133 5.73 11.75 1 98.81 91 VAL A CA 1
ATOM 706 C C . VAL A 1 91 ? 4.629 7.125 11.391 1 98.81 91 VAL A C 1
ATOM 708 O O . VAL A 1 91 ? 5.133 8.125 11.906 1 98.81 91 VAL A O 1
ATOM 711 N N . LEU A 1 92 ? 3.623 7.223 10.539 1 98.44 92 LEU A N 1
ATOM 712 C CA . LEU A 1 92 ? 3.074 8.516 10.141 1 98.44 92 LEU A CA 1
ATOM 713 C C . LEU A 1 92 ? 2.477 9.242 11.344 1 98.44 92 LEU A C 1
ATOM 715 O O . LEU A 1 92 ? 2.301 10.461 11.312 1 98.44 92 LEU A O 1
ATOM 719 N N . MET A 1 93 ? 2.178 8.484 12.391 1 97.25 93 MET A N 1
ATOM 720 C CA . MET A 1 93 ? 1.492 9.07 13.539 1 97.25 93 MET A CA 1
ATOM 721 C C . MET A 1 93 ? 2.496 9.562 14.578 1 97.25 93 MET A C 1
ATOM 723 O O . MET A 1 93 ? 2.113 10.188 15.57 1 97.25 93 MET A O 1
ATOM 727 N N . LEU A 1 94 ? 3.756 9.281 14.32 1 97.62 94 LEU A N 1
ATOM 728 C CA . LEU A 1 94 ? 4.77 9.773 15.25 1 97.62 94 LEU A CA 1
ATOM 729 C C . LEU A 1 94 ? 4.836 11.297 15.234 1 97.62 94 LEU A C 1
ATOM 731 O O . LEU A 1 94 ? 4.629 11.914 14.188 1 97.62 94 LEU A O 1
ATOM 735 N N . PRO A 1 95 ? 5.152 11.93 16.375 1 95.75 95 PRO A N 1
ATOM 736 C CA . PRO A 1 95 ? 5.172 13.391 16.453 1 95.75 95 PRO A CA 1
ATOM 737 C C . PRO A 1 95 ? 6.402 13.992 15.773 1 95.75 95 PRO A C 1
ATOM 739 O O . PRO A 1 95 ? 6.312 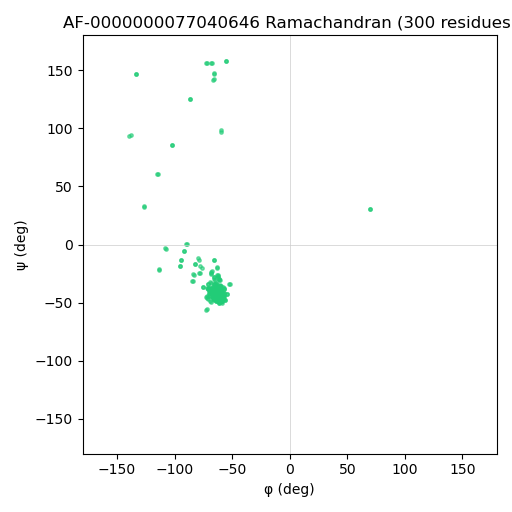15.055 15.148 1 95.75 95 PRO A O 1
ATOM 742 N N . ASP A 1 96 ? 7.523 13.406 15.836 1 96.44 96 ASP A N 1
ATOM 743 C CA . ASP A 1 96 ? 8.781 13.945 15.336 1 96.44 96 ASP A CA 1
ATOM 744 C C . ASP A 1 96 ? 8.984 13.609 13.859 1 96.44 96 ASP A C 1
ATOM 746 O O . ASP A 1 96 ? 8.938 12.438 13.477 1 96.44 96 ASP A O 1
ATOM 750 N N . ILE A 1 97 ? 9.203 14.633 13.078 1 96.75 97 ILE A N 1
ATOM 751 C CA . ILE A 1 97 ? 9.32 14.477 11.633 1 96.75 97 ILE A CA 1
ATOM 752 C C . ILE A 1 97 ? 10.555 13.648 11.297 1 96.75 97 ILE A C 1
ATOM 754 O O . ILE A 1 97 ? 10.539 12.828 10.383 1 96.75 97 ILE A O 1
ATOM 758 N N . GLY A 1 98 ? 11.656 13.875 11.953 1 96.56 98 GLY A N 1
ATOM 759 C CA . GLY A 1 98 ? 12.852 13.07 11.758 1 96.56 98 GLY A CA 1
ATOM 760 C C . GLY A 1 98 ? 12.625 11.594 12.031 1 96.56 98 GLY A C 1
ATOM 761 O O . GLY A 1 98 ? 13.125 10.742 11.297 1 96.56 98 GLY A O 1
ATOM 762 N N . ALA A 1 99 ? 11.914 11.297 13.117 1 97.5 99 ALA A N 1
ATOM 763 C CA . ALA A 1 99 ? 11.578 9.922 13.461 1 97.5 99 ALA A CA 1
ATOM 764 C C . ALA A 1 99 ? 10.703 9.281 12.383 1 97.5 99 ALA A C 1
ATOM 766 O O . ALA A 1 99 ? 10.828 8.086 12.102 1 97.5 99 ALA A O 1
ATOM 767 N N . ARG A 1 100 ? 9.812 10.078 11.828 1 98.62 100 ARG A N 1
ATOM 768 C CA . ARG A 1 100 ? 8.969 9.562 10.75 1 98.62 100 ARG A CA 1
ATOM 769 C C . ARG A 1 100 ? 9.812 9.172 9.539 1 98.62 100 ARG A C 1
ATOM 771 O O . ARG A 1 100 ? 9.656 8.07 9 1 98.62 100 ARG A O 1
ATOM 778 N N . LEU A 1 101 ? 10.688 10.055 9.164 1 98.69 101 LEU A N 1
ATOM 779 C CA . LEU A 1 101 ? 11.539 9.805 8.008 1 98.69 101 LEU A CA 1
ATOM 780 C C . LEU A 1 101 ? 12.445 8.602 8.25 1 98.69 101 LEU A C 1
ATOM 782 O O . LEU A 1 101 ? 12.539 7.707 7.41 1 98.69 101 LEU A O 1
ATOM 786 N N . ALA A 1 102 ? 13.062 8.531 9.406 1 98.31 102 ALA A N 1
ATOM 787 C CA . ALA A 1 102 ? 13.93 7.406 9.758 1 98.31 102 ALA A CA 1
ATOM 788 C C . ALA A 1 102 ? 13.133 6.109 9.852 1 98.31 102 ALA A C 1
ATOM 790 O O . ALA A 1 102 ? 13.594 5.055 9.422 1 98.31 102 ALA A O 1
ATOM 791 N N . GLY A 1 103 ? 11.984 6.227 10.469 1 98.69 103 GLY A N 1
ATOM 792 C CA . GLY A 1 103 ? 11.125 5.059 10.586 1 98.69 103 GLY A CA 1
ATOM 793 C C . GLY A 1 103 ? 10.734 4.469 9.25 1 98.69 103 GLY A C 1
ATOM 794 O O . GLY A 1 103 ? 10.711 3.246 9.086 1 98.69 103 GLY A O 1
ATOM 795 N N . MET A 1 104 ? 10.422 5.285 8.312 1 98.94 104 MET A N 1
ATOM 796 C CA . MET A 1 104 ? 10.07 4.805 6.977 1 98.94 104 MET A CA 1
ATOM 797 C C . MET A 1 104 ? 11.266 4.133 6.312 1 98.94 104 MET A C 1
ATOM 799 O O . MET A 1 104 ? 11.125 3.102 5.656 1 98.94 104 MET A O 1
ATOM 803 N N . ALA A 1 105 ? 12.422 4.738 6.488 1 98.81 105 ALA A N 1
ATOM 804 C CA . ALA A 1 105 ? 13.633 4.129 5.945 1 98.81 105 ALA A CA 1
ATOM 805 C C . ALA A 1 105 ? 13.875 2.754 6.562 1 98.81 105 ALA A C 1
ATOM 807 O O . ALA A 1 105 ? 14.164 1.791 5.848 1 98.81 105 ALA A O 1
ATOM 808 N N . ILE A 1 106 ? 13.75 2.658 7.844 1 98.56 106 ILE A N 1
ATOM 809 C CA . ILE A 1 106 ? 13.914 1.398 8.555 1 98.56 106 ILE A CA 1
ATOM 810 C C . ILE A 1 106 ? 12.883 0.386 8.07 1 98.56 106 ILE A C 1
ATOM 812 O O . ILE A 1 106 ? 13.195 -0.793 7.887 1 98.56 106 ILE A O 1
ATOM 816 N N . GLY A 1 107 ? 11.68 0.892 7.883 1 98.62 107 GLY A N 1
ATOM 817 C CA . GLY A 1 107 ? 10.633 0.03 7.355 1 98.62 107 GLY A CA 1
ATOM 818 C C . GLY A 1 107 ? 10.969 -0.553 5.996 1 98.62 107 GLY A C 1
ATOM 819 O O . GLY A 1 107 ? 10.766 -1.746 5.762 1 98.62 107 GLY A O 1
ATOM 820 N N . LEU A 1 108 ? 11.508 0.23 5.129 1 98.81 108 LEU A N 1
ATOM 821 C CA . LEU A 1 108 ? 11.891 -0.244 3.803 1 98.81 108 LEU A CA 1
ATOM 822 C C . LEU A 1 108 ? 13 -1.284 3.895 1 98.81 108 LEU A C 1
ATOM 824 O O . LEU A 1 108 ? 12.961 -2.305 3.203 1 98.81 108 LEU A O 1
ATOM 828 N N . VAL A 1 109 ? 13.93 -1.033 4.746 1 98.69 109 VAL A N 1
ATOM 829 C CA . VAL A 1 109 ? 15.039 -1.966 4.93 1 98.69 109 VAL A CA 1
ATOM 830 C C . VAL A 1 109 ? 14.516 -3.277 5.516 1 98.69 109 VAL A C 1
ATOM 832 O O . VAL A 1 109 ? 14.93 -4.359 5.09 1 98.69 109 VAL A O 1
ATOM 835 N N . GLY A 1 110 ? 13.664 -3.168 6.547 1 98.69 110 GLY A N 1
ATOM 836 C CA . GLY A 1 110 ? 13.039 -4.363 7.094 1 98.69 110 GLY A CA 1
ATOM 837 C C . GLY A 1 110 ? 12.305 -5.18 6.051 1 98.69 110 GLY A C 1
ATOM 838 O O . GLY A 1 110 ? 12.398 -6.41 6.031 1 98.69 110 GLY A O 1
ATOM 839 N N . CYS A 1 111 ? 11.578 -4.543 5.176 1 98.69 111 CYS A N 1
ATOM 840 C CA . CYS A 1 111 ? 10.875 -5.23 4.098 1 98.69 111 CYS A CA 1
ATOM 841 C C . CYS A 1 111 ? 11.852 -5.941 3.176 1 98.69 111 CYS A C 1
ATOM 843 O O . CYS A 1 111 ? 11.609 -7.078 2.764 1 98.69 111 CYS A O 1
ATOM 845 N N . ALA A 1 112 ? 12.93 -5.27 2.828 1 98.38 112 ALA A N 1
ATOM 846 C CA . ALA A 1 112 ? 13.93 -5.887 1.965 1 98.38 112 ALA A CA 1
ATOM 847 C C . ALA A 1 112 ? 14.562 -7.102 2.641 1 98.38 112 ALA A C 1
ATOM 849 O O . ALA A 1 112 ? 14.875 -8.094 1.98 1 98.38 112 ALA A O 1
ATOM 850 N N . ALA A 1 113 ? 14.797 -7.016 3.924 1 98.5 113 ALA A N 1
ATOM 851 C CA . ALA A 1 113 ? 15.352 -8.141 4.672 1 98.5 113 ALA A CA 1
ATOM 852 C C . ALA A 1 113 ? 14.43 -9.352 4.609 1 98.5 113 ALA A C 1
ATOM 854 O O . ALA A 1 113 ? 14.883 -10.477 4.402 1 98.5 113 ALA A O 1
ATOM 855 N N . VAL A 1 114 ? 13.148 -9.133 4.781 1 98.31 114 VAL A N 1
ATOM 856 C CA . VAL A 1 114 ? 12.18 -10.219 4.699 1 98.31 114 VAL A CA 1
ATOM 857 C C . VAL A 1 114 ? 12.133 -10.766 3.275 1 98.31 114 VAL A C 1
ATOM 859 O O . VAL A 1 114 ? 12.016 -11.977 3.07 1 98.31 114 VAL A O 1
ATOM 862 N N . ASP A 1 115 ? 12.227 -9.844 2.289 1 98.19 115 ASP A N 1
ATOM 863 C CA . ASP A 1 115 ? 12.297 -10.297 0.905 1 98.19 115 ASP A CA 1
ATOM 864 C C . ASP A 1 115 ? 13.477 -11.242 0.7 1 98.19 115 ASP A C 1
ATOM 866 O O . ASP A 1 115 ? 13.406 -12.172 -0.104 1 98.19 115 ASP A O 1
ATOM 870 N N . GLY A 1 116 ? 14.594 -10.93 1.358 1 98 116 GLY A N 1
ATOM 871 C CA . GLY A 1 116 ? 15.734 -11.828 1.305 1 98 116 GLY A CA 1
ATOM 872 C C . GLY A 1 116 ? 15.414 -13.227 1.798 1 98 116 GLY A C 1
ATOM 873 O O . GLY A 1 116 ? 15.812 -14.219 1.178 1 98 116 GLY A O 1
ATOM 874 N N . VAL A 1 117 ? 14.695 -13.32 2.898 1 97.56 117 VAL A N 1
ATOM 875 C CA . VAL A 1 117 ? 14.273 -14.602 3.455 1 97.56 117 VAL A CA 1
ATOM 876 C C . VAL A 1 117 ? 13.336 -15.305 2.477 1 97.56 117 VAL A C 1
ATOM 878 O O . VAL A 1 117 ? 13.484 -16.5 2.223 1 97.56 117 VAL A O 1
ATOM 881 N N . LEU A 1 118 ? 12.445 -14.578 1.896 1 96 118 LEU A N 1
ATOM 882 C CA . LEU A 1 118 ? 11.453 -15.156 0.995 1 96 118 LEU A CA 1
ATOM 883 C C . LEU A 1 118 ? 12.102 -15.602 -0.312 1 96 118 LEU A C 1
ATOM 885 O O . LEU A 1 118 ? 11.672 -16.594 -0.917 1 96 118 LEU A O 1
ATOM 889 N N . TRP A 1 119 ? 13.094 -14.867 -0.723 1 95.81 119 TRP A N 1
ATOM 890 C CA . TRP A 1 119 ? 13.867 -15.266 -1.897 1 95.81 119 TRP A CA 1
ATOM 891 C C . TRP A 1 119 ? 14.578 -16.594 -1.658 1 95.81 119 TRP A C 1
ATOM 893 O O . TRP A 1 119 ? 14.539 -17.484 -2.508 1 95.81 119 TRP A O 1
ATOM 903 N N . ARG A 1 120 ? 15.164 -16.797 -0.505 1 96.56 120 ARG A N 1
ATOM 904 C CA . ARG A 1 120 ? 15.867 -18.031 -0.162 1 96.56 120 ARG A CA 1
ATOM 905 C C . ARG A 1 120 ? 14.898 -19.203 -0.09 1 96.56 120 ARG A C 1
ATOM 907 O O . ARG A 1 120 ? 15.281 -20.344 -0.372 1 96.56 120 ARG A O 1
ATOM 914 N N . LYS A 1 121 ? 13.672 -18.891 0.23 1 93.19 121 LYS A N 1
ATOM 915 C CA . LYS A 1 121 ? 12.641 -19.922 0.313 1 93.19 121 LYS A CA 1
ATOM 916 C C . LYS A 1 121 ? 11.953 -20.125 -1.036 1 93.19 121 LYS A C 1
ATOM 918 O O . LYS A 1 121 ? 10.961 -20.844 -1.132 1 93.19 121 LYS A O 1
ATOM 923 N N . ALA A 1 122 ? 12.359 -19.375 -2.086 1 91.88 122 ALA A N 1
ATOM 924 C CA . ALA A 1 122 ? 11.891 -19.5 -3.465 1 91.88 122 ALA A CA 1
ATOM 925 C C . ALA A 1 122 ? 10.445 -19.031 -3.594 1 91.88 122 ALA A C 1
ATOM 927 O O . ALA A 1 122 ? 9.688 -19.547 -4.426 1 91.88 122 ALA A O 1
ATOM 928 N N . LEU A 1 123 ? 10.125 -18.062 -2.719 1 91.56 123 LEU A N 1
ATOM 929 C CA . LEU A 1 123 ? 8.766 -17.531 -2.76 1 91.56 123 LEU A CA 1
ATOM 930 C C . LEU A 1 123 ? 8.703 -16.281 -3.611 1 91.56 123 LEU A C 1
ATOM 932 O O . LEU A 1 123 ? 7.621 -15.852 -4.023 1 91.56 123 LEU A O 1
ATOM 936 N N . ILE A 1 124 ? 9.844 -15.68 -3.83 1 93.5 124 ILE A N 1
ATOM 937 C CA . ILE A 1 124 ? 9.914 -14.586 -4.793 1 93.5 124 ILE A CA 1
ATOM 938 C C . ILE A 1 124 ? 11.125 -14.789 -5.707 1 93.5 124 ILE A C 1
ATOM 940 O O . ILE A 1 124 ? 12.117 -15.391 -5.309 1 93.5 124 ILE A O 1
ATOM 944 N N . PRO A 1 125 ? 11 -14.383 -6.938 1 93 125 PRO A N 1
ATOM 945 C CA . PRO A 1 125 ? 12.094 -14.609 -7.879 1 93 125 PRO A CA 1
ATOM 946 C C . PRO A 1 125 ? 13.305 -13.711 -7.609 1 93 125 PRO A C 1
ATOM 948 O O . PRO A 1 125 ? 13.148 -12.625 -7.043 1 93 125 PRO A O 1
ATOM 951 N N . GLY A 1 126 ? 14.453 -14.133 -8.047 1 93.25 126 GLY A N 1
ATOM 952 C CA . GLY A 1 126 ? 15.711 -13.445 -7.789 1 93.25 126 GLY A CA 1
ATOM 953 C C . GLY A 1 126 ? 15.758 -12.055 -8.391 1 93.25 126 GLY A C 1
ATOM 954 O O . GLY A 1 126 ? 16.312 -11.125 -7.785 1 93.25 126 GLY A O 1
ATOM 955 N N . TRP A 1 127 ? 15.266 -11.969 -9.586 1 93.12 127 TRP A N 1
ATOM 956 C CA . TRP A 1 127 ? 15.297 -10.664 -10.234 1 93.12 127 TRP A CA 1
ATOM 957 C C . TRP A 1 127 ? 14.516 -9.633 -9.422 1 93.12 127 TRP A C 1
ATOM 959 O O . TRP A 1 127 ? 14.906 -8.469 -9.352 1 93.12 127 TRP A O 1
ATOM 969 N N . TYR A 1 128 ? 13.43 -10.078 -8.93 1 95.25 128 TYR A N 1
ATOM 970 C CA . TYR A 1 128 ? 12.594 -9.18 -8.133 1 95.25 128 TYR A CA 1
ATOM 971 C C . TYR A 1 128 ? 13.297 -8.781 -6.844 1 95.25 128 TYR A C 1
ATOM 973 O O . TYR A 1 128 ? 13.25 -7.613 -6.441 1 95.25 128 TYR A O 1
ATOM 981 N N . PHE A 1 129 ? 13.953 -9.719 -6.195 1 96.5 129 PHE A N 1
ATOM 982 C CA . PHE A 1 129 ? 14.68 -9.41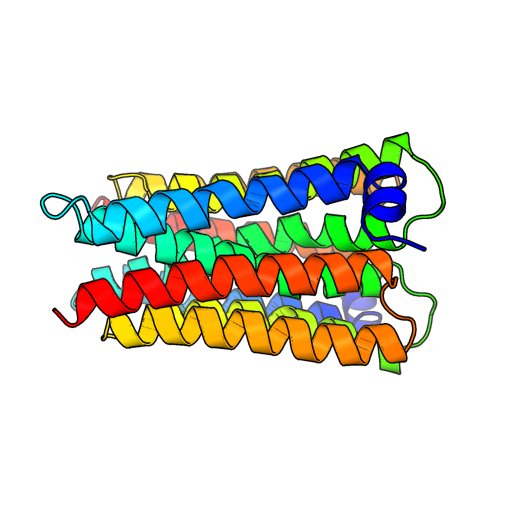4 -4.969 1 96.5 129 PHE A CA 1
ATOM 983 C C . PHE A 1 129 ? 15.805 -8.422 -5.242 1 96.5 129 PHE A C 1
ATOM 985 O O . PHE A 1 129 ? 16.031 -7.492 -4.465 1 96.5 129 PHE A O 1
ATOM 992 N N . ALA A 1 130 ? 16.531 -8.586 -6.289 1 95.81 130 ALA A N 1
ATOM 993 C CA . ALA A 1 130 ? 17.609 -7.672 -6.664 1 95.81 130 ALA A CA 1
ATOM 994 C C . ALA A 1 130 ? 17.062 -6.258 -6.875 1 95.81 130 ALA A C 1
ATOM 996 O O . ALA A 1 130 ? 17.672 -5.285 -6.426 1 95.81 130 ALA A O 1
ATOM 997 N N . LEU A 1 131 ? 16.016 -6.184 -7.539 1 95.75 131 LEU A N 1
ATOM 998 C CA . LEU A 1 131 ? 15.367 -4.898 -7.777 1 95.75 131 LEU A CA 1
ATOM 999 C C . LEU A 1 131 ? 14.938 -4.254 -6.465 1 95.75 131 LEU A C 1
ATOM 1001 O O . LEU A 1 131 ? 15.148 -3.053 -6.262 1 95.75 131 LEU A O 1
ATOM 1005 N N . ARG A 1 132 ? 14.391 -5.047 -5.582 1 97.31 132 ARG A N 1
ATOM 1006 C CA . ARG A 1 132 ? 13.953 -4.559 -4.277 1 97.31 132 ARG A CA 1
ATOM 1007 C C . ARG A 1 132 ? 15.133 -3.99 -3.488 1 97.31 132 ARG A C 1
ATOM 1009 O O . ARG A 1 132 ? 14.977 -3.006 -2.764 1 97.31 132 ARG A O 1
ATOM 1016 N N . CYS A 1 133 ? 16.266 -4.578 -3.625 1 97.69 133 CYS A N 1
ATOM 1017 C CA . CYS A 1 133 ? 17.453 -4.082 -2.936 1 97.69 133 CYS A CA 1
ATOM 1018 C C . CYS A 1 133 ? 17.875 -2.723 -3.48 1 97.69 133 CYS A C 1
ATOM 1020 O O . CYS A 1 133 ? 18.172 -1.807 -2.713 1 97.69 133 CYS A O 1
ATOM 1022 N N . LEU A 1 134 ? 17.875 -2.658 -4.734 1 97.31 134 LEU A N 1
ATOM 1023 C CA . LEU A 1 134 ? 18.219 -1.394 -5.371 1 97.31 134 LEU A CA 1
ATOM 1024 C C . LEU A 1 134 ? 17.234 -0.299 -4.984 1 97.31 134 LEU A C 1
ATOM 1026 O O . LEU A 1 134 ? 17.641 0.798 -4.594 1 97.31 134 LEU A O 1
ATOM 1030 N N . LEU A 1 135 ? 15.992 -0.565 -5.07 1 98.38 135 LEU A N 1
ATOM 1031 C CA . LEU A 1 135 ? 14.938 0.395 -4.762 1 98.38 135 LEU A CA 1
ATOM 1032 C C . LEU A 1 135 ? 15.016 0.834 -3.303 1 98.38 135 LEU A C 1
ATOM 1034 O O . LEU A 1 135 ? 14.883 2.023 -3 1 98.38 135 LEU A O 1
ATOM 1038 N N . THR A 1 136 ? 15.203 -0.134 -2.426 1 98.81 136 THR A N 1
ATOM 1039 C CA . THR A 1 136 ? 15.297 0.152 -0.999 1 98.81 136 THR A CA 1
ATOM 1040 C C . THR A 1 136 ? 16.484 1.061 -0.7 1 98.81 136 THR A C 1
ATOM 1042 O O . THR A 1 136 ? 16.359 2.006 0.082 1 98.81 136 THR A O 1
ATOM 1045 N N . SER A 1 137 ? 17.594 0.802 -1.286 1 98.69 137 SER A N 1
ATOM 1046 C CA . SER A 1 137 ? 18.797 1.611 -1.059 1 98.69 137 SER A CA 1
ATOM 1047 C C . SER A 1 137 ? 18.562 3.062 -1.467 1 98.69 137 SER A C 1
ATOM 1049 O O . SER A 1 137 ? 18.812 3.98 -0.685 1 98.69 137 SER A O 1
ATOM 1051 N N . VAL A 1 138 ? 18.016 3.295 -2.627 1 98.81 138 VAL A N 1
ATOM 1052 C CA . VAL A 1 138 ? 17.844 4.645 -3.152 1 98.81 138 VAL A CA 1
ATOM 1053 C C . VAL A 1 138 ? 16.734 5.363 -2.369 1 98.81 138 VAL A C 1
ATOM 1055 O O . VAL A 1 138 ? 16.922 6.512 -1.959 1 98.81 138 VAL A O 1
ATOM 1058 N N . ALA A 1 139 ? 15.648 4.719 -2.152 1 98.88 139 ALA A N 1
ATOM 1059 C CA . ALA A 1 139 ? 14.555 5.32 -1.391 1 98.88 139 ALA A CA 1
ATOM 1060 C C . ALA A 1 139 ? 14.984 5.605 0.047 1 98.88 139 ALA A C 1
ATOM 1062 O O . ALA A 1 139 ? 14.68 6.672 0.59 1 98.88 139 ALA A O 1
ATOM 1063 N N . GLY A 1 140 ? 15.641 4.598 0.646 1 98.81 140 GLY A N 1
ATOM 1064 C CA . GLY A 1 140 ? 16.125 4.789 2.002 1 98.81 140 GLY A CA 1
ATOM 1065 C C . GLY A 1 140 ? 17.078 5.969 2.133 1 98.81 140 GLY A C 1
ATOM 1066 O O . GLY A 1 140 ? 16.953 6.77 3.062 1 98.81 140 GLY A O 1
ATOM 1067 N N . LEU A 1 141 ? 18.016 6.094 1.225 1 98.56 141 LEU A N 1
ATOM 1068 C CA . LEU A 1 141 ? 18.953 7.207 1.232 1 98.56 141 LEU A CA 1
ATOM 1069 C C . LEU A 1 141 ? 18.234 8.531 1.026 1 98.56 141 LEU A C 1
ATOM 1071 O O . LEU A 1 141 ? 18.609 9.547 1.618 1 98.56 141 LEU A O 1
ATOM 1075 N N . SER A 1 142 ? 17.25 8.562 0.156 1 98.81 142 SER A N 1
ATOM 1076 C CA . SER A 1 142 ? 16.453 9.766 -0.056 1 98.81 142 SER A CA 1
ATOM 1077 C C . SER A 1 142 ? 15.758 10.203 1.232 1 98.81 142 SER A C 1
ATOM 1079 O O . SER A 1 142 ? 15.75 11.391 1.565 1 98.81 142 SER A O 1
ATOM 1081 N N . LEU A 1 143 ? 15.203 9.25 1.918 1 98.81 143 LEU A N 1
ATOM 1082 C CA . LEU A 1 143 ? 14.523 9.539 3.178 1 98.81 143 LEU A CA 1
ATOM 1083 C C . LEU A 1 143 ? 15.508 10.062 4.219 1 98.81 143 LEU A C 1
ATOM 1085 O O . LEU A 1 143 ? 15.211 11.023 4.93 1 98.81 143 LEU A O 1
ATOM 1089 N N . LEU A 1 144 ? 16.641 9.445 4.305 1 98.06 144 LEU A N 1
ATOM 1090 C CA . LEU A 1 144 ? 17.641 9.844 5.293 1 98.06 144 LEU A CA 1
ATOM 1091 C C . LEU A 1 144 ? 18.219 11.219 4.969 1 98.06 144 LEU A C 1
ATOM 1093 O O . LEU A 1 144 ? 18.516 12 5.875 1 98.06 144 LEU A O 1
ATOM 1097 N N . ALA A 1 145 ? 18.406 11.469 3.674 1 97.25 145 ALA A N 1
ATOM 1098 C CA . ALA A 1 145 ? 18.844 12.805 3.277 1 97.25 145 ALA A CA 1
ATOM 1099 C C . ALA A 1 145 ? 17.828 13.867 3.717 1 97.25 145 ALA A C 1
ATOM 1101 O O . ALA A 1 145 ? 18.219 14.922 4.23 1 97.25 145 ALA A O 1
ATOM 1102 N N . ALA A 1 146 ? 16.578 13.609 3.516 1 97.31 146 ALA A N 1
ATOM 1103 C CA . ALA A 1 146 ? 15.539 14.531 3.955 1 97.31 146 ALA A CA 1
ATOM 1104 C C . ALA A 1 146 ? 15.555 14.688 5.473 1 97.31 146 ALA A C 1
ATOM 1106 O O . ALA A 1 146 ? 15.336 15.781 5.992 1 97.31 146 ALA A O 1
ATOM 1107 N N . ALA A 1 147 ? 15.773 13.562 6.18 1 95.94 147 ALA A N 1
ATOM 1108 C CA . ALA A 1 147 ? 15.82 13.609 7.637 1 95.94 147 ALA A CA 1
ATOM 1109 C C . ALA A 1 147 ? 16.938 14.531 8.125 1 95.94 147 ALA A C 1
ATOM 1111 O O . ALA A 1 147 ? 16.766 15.25 9.109 1 95.94 147 ALA A O 1
ATOM 1112 N N . ALA A 1 148 ? 18 14.516 7.461 1 92.19 148 ALA A N 1
ATOM 1113 C CA . ALA A 1 148 ? 19.141 15.352 7.82 1 92.19 148 ALA A CA 1
ATOM 1114 C C . ALA A 1 148 ? 18.812 16.828 7.656 1 92.19 148 ALA A C 1
ATOM 1116 O O . ALA A 1 148 ? 19.375 17.688 8.352 1 92.19 148 ALA A O 1
ATOM 1117 N N . SER A 1 149 ? 17.953 17.094 6.75 1 88.06 149 SER A N 1
ATOM 1118 C CA . SER A 1 149 ? 17.594 18.484 6.488 1 88.06 149 SER A CA 1
ATOM 1119 C C . SER A 1 149 ? 16.625 19.016 7.547 1 88.06 149 SER A C 1
ATOM 1121 O O . SER A 1 149 ? 16.391 20.219 7.629 1 88.06 149 SER A O 1
ATOM 1123 N N . THR A 1 150 ? 15.977 18.094 8.266 1 86.06 150 THR A N 1
ATOM 1124 C CA . THR A 1 150 ? 15.023 18.516 9.289 1 86.06 150 THR A CA 1
ATOM 1125 C C . THR A 1 150 ? 15.742 18.844 10.594 1 86.06 150 THR A C 1
ATOM 1127 O O . THR A 1 150 ? 15.156 19.469 11.492 1 86.06 150 THR A O 1
ATOM 1130 N N . ASN A 1 151 ? 16.891 18.328 10.953 1 74.69 151 ASN A N 1
ATOM 1131 C CA . ASN A 1 151 ? 17.672 18.578 12.156 1 74.69 151 ASN A CA 1
ATOM 1132 C C . ASN A 1 151 ? 18.453 19.875 12.062 1 74.69 151 ASN A C 1
ATOM 1134 O O . ASN A 1 151 ? 19.062 20.312 13.047 1 74.69 151 ASN A O 1
ATOM 1138 N N . GLY A 1 152 ? 18.562 20.438 10.914 1 59.22 152 GLY A N 1
ATOM 1139 C CA . GLY A 1 152 ? 19.328 21.672 10.836 1 59.22 152 GLY A CA 1
ATOM 1140 C C . GLY A 1 152 ? 18.469 22.922 10.93 1 59.22 152 GLY A C 1
ATOM 1141 O O . GLY A 1 152 ? 17.25 22.859 10.773 1 59.22 152 GLY A O 1
ATOM 1142 N N . MET B 1 1 ? -21.516 -21.047 -2.969 1 69.56 1 MET B N 1
ATOM 1143 C CA . MET B 1 1 ? -20.922 -21.109 -1.643 1 69.56 1 MET B CA 1
ATOM 1144 C C . MET B 1 1 ? -21.25 -19.859 -0.831 1 69.56 1 MET B C 1
ATOM 1146 O O . MET B 1 1 ? -21.141 -18.734 -1.328 1 69.56 1 MET B O 1
ATOM 1150 N N . SER B 1 2 ? -21.781 -20 0.394 1 79.75 2 SER B N 1
ATOM 1151 C CA . SER B 1 2 ? -22.141 -18.875 1.225 1 79.75 2 SER B CA 1
ATOM 1152 C C . SER B 1 2 ? -20.922 -18.094 1.688 1 79.75 2 SER B C 1
ATOM 1154 O O . SER B 1 2 ? -19.812 -18.641 1.695 1 79.75 2 SER B O 1
ATOM 1156 N N . MET B 1 3 ? -21.141 -16.875 2 1 80.88 3 MET B N 1
ATOM 1157 C CA . MET B 1 3 ? -20.047 -16.047 2.51 1 80.88 3 MET B CA 1
ATOM 1158 C C . MET B 1 3 ? -19.438 -16.656 3.77 1 80.88 3 MET B C 1
ATOM 1160 O O . MET B 1 3 ? -18.219 -16.641 3.951 1 80.88 3 MET B O 1
ATOM 1164 N N . ARG B 1 4 ? -20.297 -17.203 4.52 1 81 4 ARG B N 1
ATOM 1165 C CA . ARG B 1 4 ? -19.859 -17.812 5.77 1 81 4 ARG B CA 1
ATOM 1166 C C . ARG B 1 4 ? -18.953 -19.016 5.504 1 81 4 ARG B C 1
ATOM 1168 O O . ARG B 1 4 ? -17.938 -19.203 6.172 1 81 4 ARG B O 1
ATOM 1175 N N . ALA B 1 5 ? -19.312 -19.859 4.68 1 84.94 5 ALA B N 1
ATOM 1176 C CA . ALA B 1 5 ? -18.531 -21.031 4.305 1 84.94 5 ALA B CA 1
ATOM 1177 C C . ALA B 1 5 ? -17.188 -20.625 3.713 1 84.94 5 ALA B C 1
ATOM 1179 O O . ALA B 1 5 ? -16.156 -21.25 3.988 1 84.94 5 ALA B O 1
ATOM 1180 N N . MET B 1 6 ? -17.219 -19.547 3.027 1 82 6 MET B N 1
ATOM 1181 C CA . MET B 1 6 ? -16 -19.047 2.393 1 82 6 MET B CA 1
ATOM 1182 C C . MET B 1 6 ? -15.016 -18.516 3.434 1 82 6 MET B C 1
ATOM 1184 O O . MET B 1 6 ? -13.82 -18.812 3.369 1 82 6 MET B O 1
ATOM 1188 N N . LEU B 1 7 ? -15.594 -17.812 4.375 1 81.75 7 LEU B N 1
ATOM 1189 C CA . LEU B 1 7 ? -14.773 -17.234 5.438 1 81.75 7 LEU B CA 1
ATOM 1190 C C . LEU B 1 7 ? -14.148 -18.328 6.297 1 81.75 7 LEU B C 1
ATOM 1192 O O . LEU B 1 7 ? -13.039 -18.156 6.809 1 81.75 7 LEU B O 1
ATOM 1196 N N . ARG B 1 8 ? -14.891 -19.328 6.418 1 82.56 8 ARG B N 1
ATOM 1197 C CA . ARG B 1 8 ? -14.375 -20.453 7.195 1 82.56 8 ARG B CA 1
ATOM 1198 C C . ARG B 1 8 ? -13.258 -21.172 6.441 1 82.56 8 ARG B C 1
ATOM 1200 O O . ARG B 1 8 ? -12.289 -21.641 7.051 1 82.56 8 ARG B O 1
ATOM 1207 N N . ARG B 1 9 ? -13.375 -21.281 5.199 1 83.75 9 ARG B N 1
ATOM 1208 C CA . ARG B 1 9 ? -12.375 -21.938 4.359 1 83.75 9 ARG B CA 1
ATOM 1209 C C . ARG B 1 9 ? -11.102 -21.109 4.273 1 83.75 9 ARG B C 1
ATOM 1211 O O . ARG B 1 9 ? -10 -21.656 4.273 1 83.75 9 ARG B O 1
ATOM 1218 N N . TYR B 1 10 ? -11.328 -19.812 4.219 1 91.12 10 TYR B N 1
ATOM 1219 C CA . TYR B 1 10 ? -10.203 -18.891 4.098 1 91.12 10 TYR B CA 1
ATOM 1220 C C . TYR B 1 10 ? -10.078 -18.031 5.344 1 91.12 10 TYR B C 1
ATOM 1222 O O . TYR B 1 10 ? -10.023 -16.797 5.25 1 91.12 10 TYR B O 1
ATOM 1230 N N . ARG B 1 11 ? -9.891 -18.656 6.363 1 92.5 11 ARG B N 1
ATOM 1231 C CA . ARG B 1 11 ? -10.055 -18.047 7.68 1 92.5 11 ARG B CA 1
ATOM 1232 C C . ARG B 1 11 ? -8.969 -17.016 7.941 1 92.5 11 ARG B C 1
ATOM 1234 O O . ARG B 1 11 ? -9.25 -15.93 8.461 1 92.5 11 ARG B O 1
ATOM 1241 N N . VAL B 1 12 ? -7.695 -17.266 7.547 1 94.06 12 VAL B N 1
ATOM 1242 C CA . VAL B 1 12 ? -6.582 -16.406 7.91 1 94.06 12 VAL B CA 1
ATOM 1243 C C . VAL B 1 12 ? -6.664 -15.102 7.117 1 94.06 12 VAL B C 1
ATOM 1245 O O . VAL B 1 12 ? -6.758 -14.016 7.695 1 94.06 12 VAL B O 1
ATOM 1248 N N . PRO B 1 13 ? -6.707 -15.188 5.781 1 95.56 13 PRO B N 1
ATOM 1249 C CA . PRO B 1 13 ? -6.824 -13.922 5.051 1 95.56 13 PRO B CA 1
ATOM 1250 C C . PRO B 1 13 ? -8.133 -13.188 5.348 1 95.56 13 PRO B C 1
ATOM 1252 O O . PRO B 1 13 ? -8.156 -11.953 5.387 1 95.56 13 PRO B O 1
ATOM 1255 N N . ALA B 1 14 ? -9.18 -13.898 5.574 1 95.69 14 ALA B N 1
ATOM 1256 C CA . ALA B 1 14 ? -10.445 -13.25 5.902 1 95.69 14 ALA B CA 1
ATOM 1257 C C . ALA B 1 14 ? -10.359 -12.516 7.234 1 95.69 14 ALA B C 1
ATOM 1259 O O . ALA B 1 14 ? -10.82 -11.375 7.359 1 95.69 14 ALA B O 1
ATOM 1260 N N . ALA B 1 15 ? -9.797 -13.141 8.219 1 96.81 15 ALA B N 1
ATOM 1261 C CA . ALA B 1 15 ? -9.641 -12.523 9.531 1 96.81 15 ALA B CA 1
ATOM 1262 C C . ALA B 1 15 ? -8.766 -11.281 9.453 1 96.81 15 ALA B C 1
ATOM 1264 O O . ALA B 1 15 ? -9.078 -10.25 10.062 1 96.81 15 ALA B O 1
ATOM 1265 N N . LEU B 1 16 ? -7.688 -11.359 8.75 1 97.88 16 LEU B N 1
ATOM 1266 C CA . LEU B 1 16 ? -6.785 -10.227 8.602 1 97.88 16 LEU B CA 1
ATOM 1267 C C . LEU B 1 16 ? -7.477 -9.078 7.867 1 97.88 16 LEU B C 1
ATOM 1269 O O . LEU B 1 16 ? -7.352 -7.918 8.266 1 97.88 16 LEU B O 1
ATOM 1273 N N . ALA B 1 17 ? -8.195 -9.422 6.863 1 97.31 17 ALA B N 1
ATOM 1274 C CA . ALA B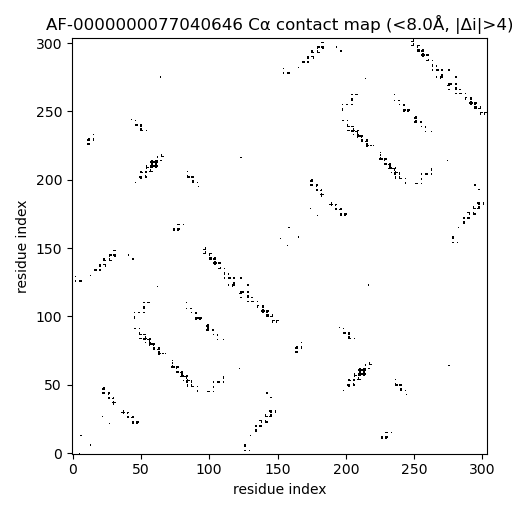 1 17 ? -8.914 -8.406 6.098 1 97.31 17 ALA B CA 1
ATOM 1275 C C . ALA B 1 17 ? -9.977 -7.727 6.949 1 97.31 17 ALA B C 1
ATOM 1277 O O . ALA B 1 17 ? -10.086 -6.496 6.961 1 97.31 17 ALA B O 1
ATOM 1278 N N . LEU B 1 18 ? -10.703 -8.484 7.652 1 97.38 18 LEU B N 1
ATOM 1279 C CA . LEU B 1 18 ? -11.766 -7.941 8.484 1 97.38 18 LEU B CA 1
ATOM 1280 C C . LEU B 1 18 ? -11.195 -7.098 9.625 1 97.38 18 LEU B C 1
ATOM 1282 O O . LEU B 1 18 ? -11.766 -6.074 9.992 1 97.38 18 LEU B O 1
ATOM 1286 N N . ALA B 1 19 ? -10.07 -7.547 10.133 1 98.19 19 ALA B N 1
ATOM 1287 C CA . ALA B 1 19 ? -9.406 -6.762 11.172 1 98.19 19 ALA B CA 1
ATOM 1288 C C . ALA B 1 19 ? -8.992 -5.395 10.641 1 98.19 19 ALA B C 1
ATOM 1290 O O . ALA B 1 19 ? -8.914 -4.426 11.406 1 98.19 19 ALA B O 1
ATOM 1291 N N . GLY B 1 20 ? -8.766 -5.359 9.367 1 98.38 20 GLY B N 1
ATOM 1292 C CA . GLY B 1 20 ? -8.391 -4.105 8.734 1 98.38 20 GLY B CA 1
ATOM 1293 C C . GLY B 1 20 ? -9.492 -3.064 8.773 1 98.38 20 GLY B C 1
ATOM 1294 O O . GLY B 1 20 ? -9.242 -1.879 8.547 1 98.38 20 GLY B O 1
ATOM 1295 N N . LEU B 1 21 ? -10.688 -3.471 9.094 1 98.75 21 LEU B N 1
ATOM 1296 C CA . LEU B 1 21 ? -11.812 -2.545 9.148 1 98.75 21 LEU B CA 1
ATOM 1297 C C . LEU B 1 21 ? -11.844 -1.803 10.477 1 98.75 21 LEU B C 1
ATOM 1299 O O . LEU B 1 21 ? -12.508 -0.773 10.609 1 98.75 21 LEU B O 1
ATOM 1303 N N . VAL B 1 22 ? -11.164 -2.305 11.398 1 98.75 22 VAL B N 1
ATOM 1304 C CA . VAL B 1 22 ? -11.258 -1.783 12.758 1 98.75 22 VAL B CA 1
ATOM 1305 C C . VAL B 1 22 ? -10.812 -0.325 12.781 1 98.75 22 VAL B C 1
ATOM 1307 O O . VAL B 1 22 ? -11.531 0.548 13.273 1 98.75 22 VAL B O 1
ATOM 1310 N N . PRO B 1 23 ? -9.688 0.034 12.242 1 98.81 23 PRO B N 1
ATOM 1311 C CA . PRO B 1 23 ? -9.305 1.446 12.266 1 98.81 23 PRO B CA 1
ATOM 1312 C C . PRO B 1 23 ? -10.273 2.336 11.492 1 98.81 23 PRO B C 1
ATOM 1314 O O . PRO B 1 23 ? -10.539 3.469 11.898 1 98.81 23 PRO B O 1
ATOM 1317 N N . PHE B 1 24 ? -10.789 1.798 10.398 1 98.88 24 PHE B N 1
ATOM 1318 C CA . PHE B 1 24 ? -11.758 2.588 9.648 1 98.88 24 PHE B CA 1
ATOM 1319 C C . PHE B 1 24 ? -12.953 2.943 10.516 1 98.88 24 PHE B C 1
ATOM 1321 O O . PHE B 1 24 ? -13.336 4.113 10.609 1 98.88 24 PHE B O 1
ATOM 1328 N N . ILE B 1 25 ? -13.5 1.984 11.141 1 98.81 25 ILE B N 1
ATOM 1329 C CA . ILE B 1 25 ? -14.711 2.162 11.938 1 98.81 25 ILE B CA 1
ATOM 1330 C C . ILE B 1 25 ? -14.398 3.012 13.164 1 98.81 25 ILE B C 1
ATOM 1332 O O . ILE B 1 25 ? -15.102 3.98 13.453 1 98.81 25 ILE B O 1
ATOM 1336 N N . ALA B 1 26 ? -13.375 2.66 13.859 1 98.62 26 ALA B N 1
ATOM 1337 C CA . ALA B 1 26 ? -13.039 3.332 15.109 1 98.62 26 ALA B CA 1
ATOM 1338 C C . ALA B 1 26 ? -12.68 4.797 14.867 1 98.62 26 ALA B C 1
ATOM 1340 O O . ALA B 1 26 ? -13.18 5.688 15.555 1 98.62 26 ALA B O 1
ATOM 1341 N N . LEU B 1 27 ? -11.859 5.07 13.922 1 98.44 27 LEU B N 1
ATOM 1342 C CA . LEU B 1 27 ? -11.398 6.434 13.672 1 98.44 27 LEU B CA 1
ATOM 1343 C C . LEU B 1 27 ? -12.523 7.285 13.086 1 98.44 27 LEU B C 1
ATOM 1345 O O . LEU B 1 27 ? -12.602 8.484 13.359 1 98.44 27 LEU B O 1
ATOM 1349 N N . SER B 1 28 ? -13.297 6.656 12.234 1 98.25 28 SER B N 1
ATOM 1350 C CA . SER B 1 28 ? -14.477 7.367 11.758 1 98.25 28 SER B CA 1
ATOM 1351 C C . SER B 1 28 ? -15.391 7.762 12.914 1 98.25 28 SER B C 1
ATOM 1353 O O . SER B 1 28 ? -15.82 8.914 13.016 1 98.25 28 SER B O 1
ATOM 1355 N N . TRP B 1 29 ? -15.648 6.785 13.758 1 97.94 29 TRP B N 1
ATOM 1356 C CA . TRP B 1 29 ? -16.5 7.043 14.922 1 97.94 29 TRP B CA 1
ATOM 1357 C C . TRP B 1 29 ? -15.922 8.156 15.781 1 97.94 29 TRP B C 1
ATOM 1359 O O . TRP B 1 29 ? -16.641 9.07 16.188 1 97.94 29 TRP B O 1
ATOM 1369 N N . LEU B 1 30 ? -14.711 8.156 16.047 1 97.31 30 LEU B N 1
ATOM 1370 C CA . LEU B 1 30 ? -14.039 9.164 16.875 1 97.31 30 LEU B CA 1
ATOM 1371 C C . LEU B 1 30 ? -14.055 10.523 16.188 1 97.31 30 LEU B C 1
ATOM 1373 O O . LEU B 1 30 ? -14.211 11.555 16.859 1 97.31 30 LEU B O 1
ATOM 1377 N N . SER B 1 31 ? -13.82 10.555 14.914 1 96.06 31 SER B N 1
ATOM 1378 C CA . SER B 1 31 ? -13.82 11.812 14.172 1 96.06 31 SER B CA 1
ATOM 1379 C C . SER B 1 31 ? -15.172 12.5 14.258 1 96.06 31 SER B C 1
ATOM 1381 O O . SER B 1 31 ? -15.25 13.734 14.227 1 96.06 31 SER B O 1
ATOM 1383 N N . VAL B 1 32 ? -16.234 11.766 14.367 1 94.88 32 VAL B N 1
ATOM 1384 C CA . VAL B 1 32 ? -17.578 12.305 14.383 1 94.88 32 VAL B CA 1
ATOM 1385 C C . VAL B 1 32 ? -17.953 12.734 15.797 1 94.88 32 VAL B C 1
ATOM 1387 O O . VAL B 1 32 ? -18.609 13.758 15.992 1 94.88 32 VAL B O 1
ATOM 1390 N N . HIS B 1 33 ? -17.422 12.047 16.797 1 94.62 33 HIS B N 1
ATOM 1391 C CA . HIS B 1 33 ? -17.984 12.234 18.141 1 94.62 33 HIS B CA 1
ATOM 1392 C C . HIS B 1 33 ? -16.969 12.906 19.062 1 94.62 33 HIS B C 1
ATOM 1394 O O . HIS B 1 33 ? -17.344 13.398 20.141 1 94.62 33 HIS B O 1
ATOM 1400 N N . ALA B 1 34 ? -15.75 12.797 18.703 1 88.31 34 ALA B N 1
ATOM 1401 C CA . ALA B 1 34 ? -14.727 13.398 19.547 1 88.31 34 ALA B CA 1
ATOM 1402 C C . ALA B 1 34 ? -14.234 14.719 18.969 1 88.31 34 ALA B C 1
ATOM 1404 O O . ALA B 1 34 ? -13.117 14.805 18.453 1 88.31 34 ALA B O 1
ATOM 1405 N N . SER B 1 35 ? -14.898 15.766 19.266 1 80 35 SER B N 1
ATOM 1406 C CA . SER B 1 35 ? -14.672 17.062 18.641 1 80 35 SER B CA 1
ATOM 1407 C C . SER B 1 35 ? -13.328 17.656 19.047 1 80 35 SER B C 1
ATOM 1409 O O . SER B 1 35 ? -12.641 18.281 18.25 1 80 35 SER B O 1
ATOM 1411 N N . SER B 1 36 ? -12.844 17.453 20.203 1 88.81 36 SER B N 1
ATOM 1412 C CA . SER B 1 36 ? -11.641 18.094 20.719 1 88.81 36 SER B CA 1
ATOM 1413 C C . SER B 1 36 ? -10.398 17.609 19.969 1 88.81 36 SER B C 1
ATOM 1415 O O . SER B 1 36 ? -9.391 18.312 19.906 1 88.81 36 SER B O 1
ATOM 1417 N N . ARG B 1 37 ? -10.539 16.375 19.375 1 92.62 37 ARG B N 1
ATOM 1418 C CA . ARG B 1 37 ? -9.398 15.812 18.656 1 92.62 37 ARG B CA 1
ATOM 1419 C C . ARG B 1 37 ? -9.773 15.422 17.234 1 92.62 37 ARG B C 1
ATOM 1421 O O . ARG B 1 37 ? -9.234 14.461 16.688 1 92.62 37 ARG B O 1
ATOM 1428 N N . HIS B 1 38 ? -10.609 16.094 16.703 1 92.44 38 HIS B N 1
ATOM 1429 C CA . HIS B 1 38 ? -11.188 15.797 15.398 1 92.44 38 HIS B CA 1
ATOM 1430 C C . HIS B 1 38 ? -10.109 15.734 14.32 1 92.44 38 HIS B C 1
ATOM 1432 O O . HIS B 1 38 ? -10.023 14.758 13.57 1 92.44 38 HIS B O 1
ATOM 1438 N N . ASP B 1 39 ? -9.227 16.734 14.32 1 92.44 39 ASP B N 1
ATOM 1439 C CA . ASP B 1 39 ? -8.211 16.828 13.281 1 92.44 39 ASP B CA 1
ATOM 1440 C C . ASP B 1 39 ? -7.25 15.641 13.352 1 92.44 39 ASP B C 1
ATOM 1442 O O . ASP B 1 39 ? -6.84 15.109 12.32 1 92.44 39 ASP B O 1
ATOM 1446 N N . VAL B 1 40 ? -6.965 15.211 14.539 1 95.31 40 VAL B N 1
ATOM 1447 C CA . VAL B 1 40 ? -6.043 14.102 14.75 1 95.31 40 VAL B CA 1
ATOM 1448 C C . VAL B 1 40 ? -6.656 12.812 14.203 1 95.31 40 VAL B C 1
ATOM 1450 O O . VAL B 1 40 ? -5.996 12.062 13.477 1 95.31 40 VAL B O 1
ATOM 1453 N N . TYR B 1 41 ? -7.867 12.602 14.523 1 97.44 41 TYR B N 1
ATOM 1454 C CA . TYR B 1 41 ? -8.523 11.359 14.133 1 97.44 41 TYR B CA 1
ATOM 1455 C C . TYR B 1 41 ? -8.758 11.312 12.625 1 97.44 41 TYR B C 1
ATOM 1457 O O . TYR B 1 41 ? -8.57 10.273 11.992 1 97.44 41 TYR B O 1
ATOM 1465 N N . VAL B 1 42 ? -9.133 12.414 12.047 1 97.5 42 VAL B N 1
ATOM 1466 C CA . VAL B 1 42 ? -9.367 12.469 10.609 1 97.5 42 VAL B CA 1
ATOM 1467 C C . VAL B 1 42 ? -8.055 12.242 9.859 1 97.5 42 VAL B C 1
ATOM 1469 O O . VAL B 1 42 ? -8.016 11.508 8.867 1 97.5 42 VAL B O 1
ATOM 1472 N N . HIS B 1 43 ? -7.027 12.797 10.336 1 96.88 43 HIS B N 1
ATOM 1473 C CA . HIS B 1 43 ? -5.73 12.602 9.695 1 96.88 43 HIS B CA 1
ATOM 1474 C C . HIS B 1 43 ? -5.262 11.156 9.828 1 96.88 43 HIS B C 1
ATOM 1476 O O . HIS B 1 43 ? -4.707 10.594 8.883 1 96.88 43 HIS B O 1
ATOM 1482 N N . ALA B 1 44 ? -5.453 10.617 11 1 98.31 44 ALA B N 1
ATOM 1483 C CA . ALA B 1 44 ? -5.117 9.211 11.195 1 98.31 44 ALA B CA 1
ATOM 1484 C C . ALA B 1 44 ? -5.918 8.32 10.242 1 98.31 44 ALA B C 1
ATOM 1486 O O . ALA B 1 44 ? -5.379 7.371 9.672 1 98.31 44 ALA B O 1
ATOM 1487 N N . LEU B 1 45 ? -7.172 8.641 10.117 1 98.81 45 LEU B N 1
ATOM 1488 C CA . LEU B 1 45 ? -8.062 7.895 9.234 1 98.81 45 LEU B CA 1
ATOM 1489 C C . LEU B 1 45 ? -7.598 8 7.785 1 98.81 45 LEU B C 1
ATOM 1491 O O . LEU B 1 45 ? -7.539 6.992 7.074 1 98.81 45 LEU B O 1
ATOM 1495 N N . LEU B 1 46 ? -7.242 9.188 7.371 1 98.75 46 LEU B N 1
ATOM 1496 C CA . LEU B 1 46 ? -6.789 9.43 6.004 1 98.75 46 LEU B CA 1
ATOM 1497 C C . LEU B 1 46 ? -5.48 8.695 5.727 1 98.75 46 LEU B C 1
ATOM 1499 O O . LEU B 1 46 ? -5.324 8.078 4.672 1 98.75 46 LEU B O 1
ATOM 1503 N N . ASN B 1 47 ? -4.578 8.758 6.664 1 98.81 47 ASN B N 1
ATOM 1504 C CA . ASN B 1 47 ? -3.311 8.047 6.504 1 98.81 47 ASN B CA 1
ATOM 1505 C C . ASN B 1 47 ? -3.516 6.539 6.418 1 98.81 47 ASN B C 1
ATOM 1507 O O . ASN B 1 47 ? -2.881 5.867 5.605 1 98.81 47 ASN B O 1
ATOM 1511 N N . TYR B 1 48 ? -4.375 6.07 7.211 1 98.94 48 TYR B N 1
ATOM 1512 C CA . TYR B 1 48 ? -4.68 4.645 7.172 1 98.94 48 TYR B CA 1
ATOM 1513 C C . TYR B 1 48 ? -5.32 4.258 5.844 1 98.94 48 TYR B C 1
ATOM 1515 O O . TYR B 1 48 ? -4.941 3.26 5.23 1 98.94 48 TYR B O 1
ATOM 1523 N N . ALA B 1 49 ? -6.266 5.035 5.457 1 98.94 49 ALA B N 1
ATOM 1524 C CA . ALA B 1 49 ? -6.945 4.781 4.188 1 98.94 49 ALA B CA 1
ATOM 1525 C C . ALA B 1 49 ? -5.953 4.758 3.029 1 98.94 49 ALA B C 1
ATOM 1527 O O . ALA B 1 49 ? -6.066 3.924 2.125 1 98.94 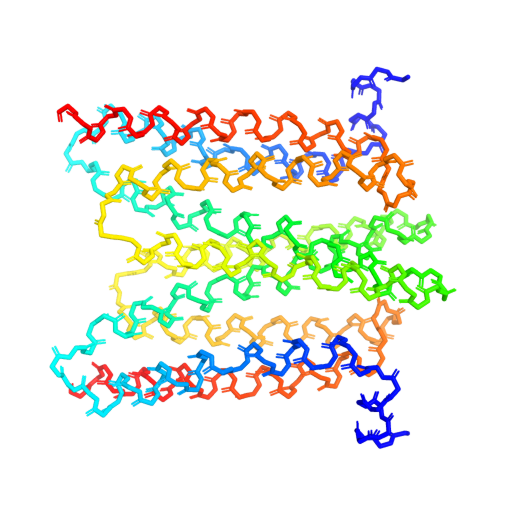49 ALA B O 1
ATOM 1528 N N . ALA B 1 50 ? -5.051 5.641 3.033 1 98.94 50 ALA B N 1
ATOM 1529 C CA . ALA B 1 50 ? -4.055 5.691 1.966 1 98.94 50 ALA B CA 1
ATOM 1530 C C . ALA B 1 50 ? -3.225 4.41 1.93 1 98.94 50 ALA B C 1
ATOM 1532 O O . ALA B 1 50 ? -2.947 3.873 0.854 1 98.94 50 ALA B O 1
ATOM 1533 N N . CYS B 1 51 ? -2.832 3.908 3.1 1 98.94 51 CYS B N 1
ATOM 1534 C CA . CYS B 1 51 ? -2.098 2.648 3.176 1 98.94 51 CYS B CA 1
ATOM 1535 C C . CYS B 1 51 ? -2.934 1.497 2.631 1 98.94 51 CYS B C 1
ATOM 1537 O O . CYS B 1 51 ? -2.42 0.64 1.908 1 98.94 51 CYS B O 1
ATOM 1539 N N . ILE B 1 52 ? -4.172 1.523 2.92 1 98.94 52 ILE B N 1
ATOM 1540 C CA . ILE B 1 52 ? -5.043 0.431 2.506 1 98.94 52 ILE B CA 1
ATOM 1541 C C . ILE B 1 52 ? -5.281 0.502 0.998 1 98.94 52 ILE B C 1
ATOM 1543 O O . ILE B 1 52 ? -5.254 -0.521 0.31 1 98.94 52 ILE B O 1
ATOM 1547 N N . VAL B 1 53 ? -5.555 1.7 0.495 1 98.94 53 VAL B N 1
ATOM 1548 C CA . VAL B 1 53 ? -5.758 1.853 -0.942 1 98.94 53 VAL B CA 1
ATOM 1549 C C . VAL B 1 53 ? -4.512 1.388 -1.693 1 98.94 53 VAL B C 1
ATOM 1551 O O . VAL B 1 53 ? -4.613 0.672 -2.691 1 98.94 53 VAL B O 1
ATOM 1554 N N . SER B 1 54 ? -3.336 1.761 -1.213 1 98.94 54 SER B N 1
ATOM 1555 C CA . SER B 1 54 ? -2.086 1.288 -1.797 1 98.94 54 SER B CA 1
ATOM 1556 C C . SER B 1 54 ? -1.975 -0.23 -1.71 1 98.94 54 SER B C 1
ATOM 1558 O O . SER B 1 54 ? -1.599 -0.887 -2.684 1 98.94 54 SER B O 1
ATOM 1560 N N . PHE B 1 55 ? -2.295 -0.779 -0.57 1 98.94 55 PHE B N 1
ATOM 1561 C CA . PHE B 1 55 ? -2.24 -2.213 -0.308 1 98.94 55 PHE B CA 1
ATOM 1562 C C . PHE B 1 55 ? -3.082 -2.98 -1.319 1 98.94 55 PHE B C 1
ATOM 1564 O O . PHE B 1 55 ? -2.605 -3.936 -1.935 1 98.94 55 PHE B O 1
ATOM 1571 N N . VAL B 1 56 ? -4.281 -2.502 -1.519 1 98.62 56 VAL B N 1
ATOM 1572 C CA . VAL B 1 56 ? -5.242 -3.197 -2.365 1 98.62 56 VAL B CA 1
ATOM 1573 C C . VAL B 1 56 ? -4.727 -3.246 -3.803 1 98.62 56 VAL B C 1
ATOM 1575 O O . VAL B 1 56 ? -4.859 -4.266 -4.48 1 98.62 56 VAL B O 1
ATOM 1578 N N . GLY B 1 57 ? -4.168 -2.176 -4.277 1 98.56 57 GLY B N 1
ATOM 1579 C CA . GLY B 1 57 ? -3.576 -2.168 -5.605 1 98.56 57 GLY B CA 1
ATOM 1580 C C . GLY B 1 57 ? -2.396 -3.113 -5.738 1 98.56 57 GLY B C 1
ATOM 1581 O O . GLY B 1 57 ? -2.273 -3.822 -6.738 1 98.56 57 GLY B O 1
ATOM 1582 N N . ALA B 1 58 ? -1.592 -3.148 -4.738 1 98.81 58 ALA B N 1
ATOM 1583 C CA . ALA B 1 58 ? -0.316 -3.857 -4.77 1 98.81 58 ALA B CA 1
ATOM 1584 C C . ALA B 1 58 ? -0.53 -5.367 -4.824 1 98.81 58 ALA B C 1
ATOM 1586 O O . ALA B 1 58 ? 0.355 -6.113 -5.254 1 98.81 58 ALA B O 1
ATOM 1587 N N . VAL B 1 59 ? -1.672 -5.848 -4.355 1 98.5 59 VAL B N 1
ATOM 1588 C CA . VAL B 1 59 ? -2.01 -7.27 -4.387 1 98.5 59 VAL B CA 1
ATOM 1589 C C . VAL B 1 59 ? -1.842 -7.809 -5.805 1 98.5 59 VAL B C 1
ATOM 1591 O O . VAL B 1 59 ? -1.347 -8.922 -6 1 98.5 59 VAL B O 1
ATOM 1594 N N . HIS B 1 60 ? -2.107 -7.023 -6.785 1 98.12 60 HIS B N 1
ATOM 1595 C CA . HIS B 1 60 ? -2.102 -7.48 -8.172 1 98.12 60 HIS B CA 1
ATOM 1596 C C . HIS B 1 60 ? -0.678 -7.586 -8.711 1 98.12 60 HIS B C 1
ATOM 1598 O O . HIS B 1 60 ? -0.434 -8.289 -9.695 1 98.12 60 HIS B O 1
ATOM 1604 N N . TRP B 1 61 ? 0.199 -6.848 -8.125 1 98 61 TRP B N 1
ATOM 1605 C CA . TRP B 1 61 ? 1.608 -7.062 -8.438 1 98 61 TRP B CA 1
ATOM 1606 C C . TRP B 1 61 ? 2.035 -8.477 -8.062 1 98 61 TRP B C 1
ATOM 1608 O O . TRP B 1 61 ? 2.711 -9.156 -8.844 1 98 61 TRP B O 1
ATOM 1618 N N . GLY B 1 62 ? 1.616 -8.883 -6.852 1 97 62 GLY B N 1
ATOM 1619 C CA . GLY B 1 62 ? 1.928 -10.227 -6.402 1 97 62 GLY B CA 1
ATOM 1620 C C . GLY B 1 62 ? 1.306 -11.305 -7.273 1 97 62 GLY B C 1
ATOM 1621 O O . GLY B 1 62 ? 1.939 -12.32 -7.559 1 97 62 GLY B O 1
ATOM 1622 N N . ILE B 1 63 ? 0.11 -11.078 -7.668 1 95.44 63 ILE B N 1
ATOM 1623 C CA . ILE B 1 63 ? -0.57 -12 -8.57 1 95.44 63 ILE B CA 1
ATOM 1624 C C . ILE B 1 63 ? 0.203 -12.102 -9.883 1 95.44 63 ILE B C 1
ATOM 1626 O O . ILE B 1 63 ? 0.415 -13.203 -10.398 1 95.44 63 ILE B O 1
ATOM 1630 N N . ALA B 1 64 ? 0.652 -10.984 -10.398 1 95 64 ALA B N 1
ATOM 1631 C CA . ALA B 1 64 ? 1.408 -10.961 -11.648 1 95 64 ALA B CA 1
ATOM 1632 C C . ALA B 1 64 ? 2.719 -11.734 -11.508 1 95 64 ALA B C 1
ATOM 1634 O O . ALA B 1 64 ? 3.135 -12.438 -12.438 1 95 64 ALA B O 1
ATOM 1635 N N . LEU B 1 65 ? 3.363 -11.609 -10.367 1 92.62 65 LEU B N 1
ATOM 1636 C CA . LEU B 1 65 ? 4.645 -12.266 -10.109 1 92.62 65 LEU B CA 1
ATOM 1637 C C . LEU B 1 65 ? 4.512 -13.781 -10.188 1 92.62 65 LEU B C 1
ATOM 1639 O O . LEU B 1 65 ? 5.453 -14.469 -10.586 1 92.62 65 LEU B O 1
ATOM 1643 N N . ARG B 1 66 ? 3.328 -14.234 -9.852 1 87.06 66 ARG B N 1
ATOM 1644 C CA . ARG B 1 66 ? 3.131 -15.672 -9.773 1 87.06 66 ARG B CA 1
ATOM 1645 C C . ARG B 1 66 ? 2.279 -16.172 -10.938 1 87.06 66 ARG B C 1
ATOM 1647 O O . ARG B 1 66 ? 2.062 -17.375 -11.078 1 87.06 66 ARG B O 1
ATOM 1654 N N . ALA B 1 67 ? 1.858 -15.242 -11.672 1 79.12 67 ALA B N 1
ATOM 1655 C CA . ALA B 1 67 ? 1.016 -15.648 -12.797 1 79.12 67 ALA B CA 1
ATOM 1656 C C . ALA B 1 67 ? 1.811 -16.469 -13.805 1 79.12 67 ALA B C 1
ATOM 1658 O O . ALA B 1 67 ? 3.006 -16.234 -14.008 1 79.12 67 ALA B O 1
ATOM 1659 N N . PRO B 1 68 ? 1.031 -17.484 -14.32 1 74 68 PRO B N 1
ATOM 1660 C CA . PRO B 1 68 ? 1.659 -18.172 -15.445 1 74 68 PRO B CA 1
ATOM 1661 C C . PRO B 1 68 ? 2.061 -17.219 -16.578 1 74 68 PRO B C 1
ATOM 1663 O O . PRO B 1 68 ? 1.502 -16.125 -16.688 1 74 68 PRO B O 1
ATOM 1666 N N . GLU B 1 69 ? 2.957 -17.688 -17.312 1 68.19 69 GLU B N 1
ATOM 1667 C CA . GLU B 1 69 ? 3.49 -16.844 -18.391 1 68.19 69 GLU B CA 1
ATOM 1668 C C . GLU B 1 69 ? 2.396 -16.438 -19.375 1 68.19 69 GLU B C 1
ATOM 1670 O O . GLU B 1 69 ? 1.814 -17.297 -20.047 1 68.19 69 GLU B O 1
ATOM 1675 N N . SER B 1 70 ? 1.85 -15.344 -19.312 1 79.06 70 SER B N 1
ATOM 1676 C CA . SER B 1 70 ? 0.988 -14.555 -20.188 1 79.06 70 SER B CA 1
ATOM 1677 C C . SER B 1 70 ? 1.366 -13.078 -20.141 1 79.06 70 SER B C 1
ATOM 1679 O O . SER B 1 70 ? 0.823 -12.312 -19.344 1 79.06 70 SER B O 1
ATOM 1681 N N . PRO B 1 71 ? 2.188 -12.727 -21.062 1 83.06 71 PRO B N 1
ATOM 1682 C CA . PRO B 1 71 ? 2.807 -11.398 -20.969 1 83.06 71 PRO B CA 1
ATOM 1683 C C . PRO B 1 71 ? 1.782 -10.273 -20.984 1 83.06 71 PRO B C 1
ATOM 1685 O O . PRO B 1 71 ? 1.881 -9.336 -20.172 1 83.06 71 PRO B O 1
ATOM 1688 N N . PRO B 1 72 ? 0.778 -10.375 -21.812 1 87.19 72 PRO B N 1
ATOM 1689 C CA . PRO B 1 72 ? -0.182 -9.266 -21.812 1 87.19 72 PRO B CA 1
ATOM 1690 C C . PRO B 1 72 ? -0.93 -9.141 -20.484 1 87.19 72 PRO B C 1
ATOM 1692 O O . PRO B 1 72 ? -1.157 -8.031 -20 1 87.19 72 PRO B O 1
ATOM 1695 N N . ARG B 1 73 ? -1.302 -10.172 -19.875 1 88.69 73 ARG B N 1
ATOM 1696 C CA . ARG B 1 73 ? -2.008 -10.164 -18.594 1 88.69 73 ARG B CA 1
ATOM 1697 C C . ARG B 1 73 ? -1.103 -9.672 -17.469 1 88.69 73 ARG B C 1
ATOM 1699 O O . ARG B 1 73 ? -1.534 -8.898 -16.609 1 88.69 73 ARG B O 1
ATOM 1706 N N . GLN B 1 74 ? 0.058 -10.141 -17.547 1 92.81 74 GLN B N 1
ATOM 1707 C CA . GLN B 1 74 ? 1.015 -9.711 -16.531 1 92.81 74 GLN B CA 1
ATOM 1708 C C . GLN B 1 74 ? 1.271 -8.211 -16.609 1 92.81 74 GLN B C 1
ATOM 1710 O O . GLN B 1 74 ? 1.314 -7.527 -15.586 1 92.81 74 GLN B O 1
ATOM 1715 N N . ARG B 1 75 ? 1.428 -7.762 -17.828 1 93.62 75 ARG B N 1
ATOM 1716 C CA . ARG B 1 75 ? 1.671 -6.336 -18.016 1 93.62 75 ARG B CA 1
ATOM 1717 C C . ARG B 1 75 ? 0.502 -5.508 -17.484 1 93.62 75 ARG B C 1
ATOM 1719 O O . ARG B 1 75 ? 0.705 -4.473 -16.859 1 93.62 75 ARG B O 1
ATOM 1726 N N . MET B 1 76 ? -0.657 -5.961 -17.734 1 95 76 MET B N 1
ATOM 1727 C CA . MET B 1 76 ? -1.857 -5.27 -17.266 1 95 76 MET B CA 1
ATOM 1728 C C . MET B 1 76 ? -1.922 -5.258 -15.742 1 95 76 MET B C 1
ATOM 1730 O O . MET B 1 76 ? -2.242 -4.234 -15.141 1 95 76 MET B O 1
ATOM 1734 N N . LEU B 1 77 ? -1.601 -6.359 -15.133 1 96.88 77 LEU B N 1
ATOM 1735 C CA . LEU B 1 77 ? -1.648 -6.473 -13.68 1 96.88 77 LEU B CA 1
ATOM 1736 C C . LEU B 1 77 ? -0.593 -5.586 -13.023 1 96.88 77 LEU B C 1
ATOM 1738 O O . LEU B 1 77 ? -0.879 -4.883 -12.055 1 96.88 77 LEU B O 1
ATOM 1742 N N . TYR B 1 78 ? 0.575 -5.609 -13.578 1 97.38 78 TYR B N 1
ATOM 1743 C CA . TYR B 1 78 ? 1.617 -4.727 -13.07 1 97.38 78 TYR B CA 1
ATOM 1744 C C . TYR B 1 78 ? 1.21 -3.264 -13.211 1 97.38 78 TYR B C 1
ATOM 1746 O O . TYR B 1 78 ? 1.353 -2.479 -12.266 1 97.38 78 TYR B O 1
ATOM 1754 N N . GLY B 1 79 ? 0.705 -2.928 -14.352 1 97.81 79 GLY B N 1
ATOM 1755 C CA . GLY B 1 79 ? 0.268 -1.563 -14.602 1 97.81 79 GLY B CA 1
ATOM 1756 C C . GLY B 1 79 ? -0.815 -1.101 -13.648 1 97.81 79 GLY B C 1
ATOM 1757 O O . GLY B 1 79 ? -0.708 -0.027 -13.047 1 97.81 79 GLY B O 1
ATOM 1758 N N . TRP B 1 80 ? -1.795 -1.891 -13.5 1 97.94 80 TRP B N 1
ATOM 1759 C CA . TRP B 1 80 ? -2.904 -1.555 -12.609 1 97.94 80 TRP B CA 1
ATOM 1760 C C . TRP B 1 80 ? -2.434 -1.465 -11.164 1 97.94 80 TRP B C 1
ATOM 1762 O O . TRP B 1 80 ? -2.885 -0.599 -10.406 1 97.94 80 TRP B O 1
ATOM 1772 N N . SER B 1 81 ? -1.524 -2.236 -10.773 1 98.5 81 SER B N 1
ATOM 1773 C CA . SER B 1 81 ? -1.149 -2.406 -9.367 1 98.5 81 SER B CA 1
ATOM 1774 C C . SER B 1 81 ? -0.619 -1.106 -8.773 1 98.5 81 SER B C 1
ATOM 1776 O O . SER B 1 81 ? -0.752 -0.865 -7.574 1 98.5 81 SER B O 1
ATOM 1778 N N . VAL B 1 82 ? -0.048 -0.205 -9.633 1 98.75 82 VAL B N 1
ATOM 1779 C CA . VAL B 1 82 ? 0.628 0.967 -9.086 1 98.75 82 VAL B CA 1
ATOM 1780 C C . VAL B 1 82 ? -0.337 2.15 -9.047 1 98.75 82 VAL B C 1
ATOM 1782 O O . VAL B 1 82 ? -0.09 3.139 -8.352 1 98.75 82 VAL B O 1
ATOM 1785 N N . ILE B 1 83 ? -1.445 2.08 -9.688 1 98.81 83 ILE B N 1
ATOM 1786 C CA . ILE B 1 83 ? -2.354 3.205 -9.883 1 98.81 83 ILE B CA 1
ATOM 1787 C C . ILE B 1 83 ? -3.006 3.576 -8.555 1 98.81 83 ILE B C 1
ATOM 1789 O O . ILE B 1 83 ? -3.025 4.75 -8.172 1 98.81 83 ILE B O 1
ATOM 1793 N N . PRO B 1 84 ? -3.461 2.621 -7.77 1 98.88 84 PRO B N 1
ATOM 1794 C CA . PRO B 1 84 ? -4.105 2.99 -6.508 1 98.88 84 PRO B CA 1
ATOM 1795 C C . PRO B 1 84 ? -3.146 3.68 -5.535 1 98.88 84 PRO B C 1
ATOM 1797 O O . PRO B 1 84 ? -3.543 4.609 -4.828 1 98.88 84 PRO B O 1
ATOM 1800 N N . ALA B 1 85 ? -1.922 3.217 -5.516 1 98.88 85 ALA B N 1
ATOM 1801 C CA . ALA B 1 85 ? -0.943 3.857 -4.645 1 98.88 85 ALA B CA 1
ATOM 1802 C C . ALA B 1 85 ? -0.706 5.309 -5.055 1 98.88 85 ALA B C 1
ATOM 1804 O O . ALA B 1 85 ? -0.644 6.199 -4.207 1 98.88 85 ALA B O 1
ATOM 1805 N N . LEU B 1 86 ? -0.605 5.512 -6.34 1 98.88 86 LEU B N 1
ATOM 1806 C CA . LEU B 1 86 ? -0.388 6.859 -6.852 1 98.88 86 LEU B CA 1
ATOM 1807 C C . LEU B 1 86 ? -1.61 7.738 -6.609 1 98.88 86 LEU B C 1
ATOM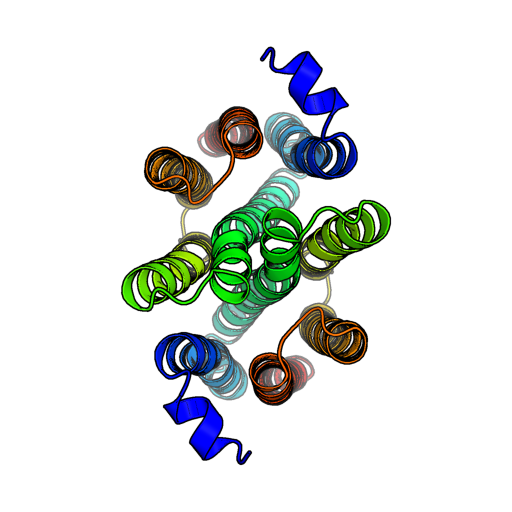 1809 O O . LEU B 1 86 ? -1.477 8.914 -6.273 1 98.88 86 LEU B O 1
ATOM 1813 N N . MET B 1 87 ? -2.717 7.16 -6.758 1 98.81 87 MET B N 1
ATOM 1814 C CA . MET B 1 87 ? -3.957 7.883 -6.492 1 98.81 87 MET B CA 1
ATOM 1815 C C . MET B 1 87 ? -4.055 8.266 -5.02 1 98.81 87 MET B C 1
ATOM 1817 O O . MET B 1 87 ? -4.398 9.406 -4.695 1 98.81 87 MET B O 1
ATOM 1821 N N . ALA B 1 88 ? -3.816 7.32 -4.137 1 98.94 88 ALA B N 1
ATOM 1822 C CA . ALA B 1 88 ? -3.871 7.594 -2.703 1 98.94 88 ALA B CA 1
ATOM 1823 C C . ALA B 1 88 ? -2.918 8.727 -2.322 1 98.94 88 ALA B C 1
ATOM 1825 O O . ALA B 1 88 ? -3.287 9.633 -1.569 1 98.94 88 ALA B O 1
ATOM 1826 N N . TRP B 1 89 ? -1.745 8.648 -2.873 1 98.88 89 TRP B N 1
ATOM 1827 C CA . TRP B 1 89 ? -0.744 9.68 -2.631 1 98.88 89 TRP B CA 1
ATOM 1828 C C . TRP B 1 89 ? -1.237 11.047 -3.115 1 98.88 89 TRP B C 1
ATOM 1830 O O . TRP B 1 89 ? -1.172 12.031 -2.379 1 98.88 89 TRP B O 1
ATOM 1840 N N . ALA B 1 90 ? -1.74 11.133 -4.309 1 98.75 90 ALA B N 1
ATOM 1841 C CA . ALA B 1 90 ? -2.254 12.375 -4.879 1 98.75 90 ALA B CA 1
ATOM 1842 C C . ALA B 1 90 ? -3.412 12.922 -4.051 1 98.75 90 ALA B C 1
ATOM 1844 O O . ALA B 1 90 ? -3.502 14.133 -3.818 1 98.75 90 ALA B O 1
ATOM 1845 N N . VAL B 1 91 ? -4.25 12.086 -3.613 1 98.81 91 VAL B N 1
ATOM 1846 C CA . VAL B 1 91 ? -5.418 12.477 -2.832 1 98.81 91 VAL B CA 1
ATOM 1847 C C . VAL B 1 91 ? -4.977 13.078 -1.505 1 98.81 91 VAL B C 1
ATOM 1849 O O . VAL B 1 91 ? -5.543 14.078 -1.05 1 98.81 91 VAL B O 1
ATOM 1852 N N . LEU B 1 92 ? -3.959 12.523 -0.877 1 98.44 92 LEU B N 1
ATOM 1853 C CA . LEU B 1 92 ? -3.471 13.039 0.397 1 98.44 92 LEU B CA 1
ATOM 1854 C C . LEU B 1 92 ? -2.938 14.461 0.242 1 98.44 92 LEU B C 1
ATOM 1856 O O . LEU B 1 92 ? -2.822 15.195 1.225 1 98.44 92 LEU B O 1
ATOM 1860 N N . MET B 1 93 ? -2.631 14.836 -0.992 1 97.25 93 MET B N 1
ATOM 1861 C CA . MET B 1 93 ? -2.006 16.125 -1.228 1 97.25 93 MET B CA 1
ATOM 1862 C C . MET B 1 93 ? -3.059 17.203 -1.505 1 97.25 93 MET B C 1
ATOM 1864 O O . MET B 1 93 ? -2.734 18.375 -1.62 1 97.25 93 MET B O 1
ATOM 1868 N N . LEU B 1 94 ? -4.297 16.766 -1.595 1 97.62 94 LEU B N 1
ATOM 1869 C CA . LEU B 1 94 ? -5.359 17.734 -1.811 1 97.62 94 LEU B CA 1
ATOM 1870 C C . LEU B 1 94 ? -5.504 18.656 -0.605 1 97.62 94 LEU B C 1
ATOM 1872 O O . LEU B 1 94 ? -5.309 18.234 0.535 1 97.62 94 LEU B O 1
ATOM 1876 N N . PRO B 1 95 ? -5.883 19.938 -0.83 1 95.75 95 PRO B N 1
ATOM 1877 C CA . PRO B 1 95 ? -5.988 20.891 0.279 1 95.75 95 PRO B CA 1
ATOM 1878 C C . PRO B 1 95 ? -7.23 20.656 1.136 1 95.75 95 PRO B C 1
ATOM 1880 O O . PRO B 1 95 ? -7.184 20.828 2.355 1 95.75 95 PRO B O 1
ATOM 1883 N N . ASP B 1 96 ? -8.312 20.297 0.599 1 96.44 96 ASP B N 1
ATOM 1884 C CA . ASP B 1 96 ? -9.594 20.172 1.297 1 96.44 96 ASP B CA 1
ATOM 1885 C C . ASP B 1 96 ? -9.734 18.797 1.941 1 96.44 96 ASP B C 1
ATOM 1887 O O . ASP B 1 96 ? -9.609 17.766 1.266 1 96.44 96 ASP B O 1
ATOM 1891 N N . ILE B 1 97 ? -9.992 18.797 3.23 1 96.75 97 ILE B N 1
ATOM 1892 C CA . ILE B 1 97 ? -10.062 17.562 3.998 1 96.75 97 ILE B CA 1
ATOM 1893 C C . ILE B 1 97 ? -11.25 16.719 3.523 1 96.75 97 ILE B C 1
ATOM 1895 O O . ILE B 1 97 ? -11.156 15.5 3.443 1 96.75 97 ILE B O 1
ATOM 1899 N N . GLY B 1 98 ? -12.367 17.328 3.271 1 96.56 98 GLY B N 1
ATOM 1900 C CA . GLY B 1 98 ? -13.516 16.609 2.73 1 96.56 98 GLY B CA 1
ATOM 1901 C C . GLY B 1 98 ? -13.227 15.93 1.408 1 96.56 98 GLY B C 1
ATOM 1902 O O . GLY B 1 98 ? -13.648 14.789 1.183 1 96.56 98 GLY B O 1
ATOM 1903 N N . ALA B 1 99 ? -12.531 16.641 0.524 1 97.56 99 ALA B N 1
ATOM 1904 C CA . ALA B 1 99 ? -12.133 16.078 -0.764 1 97.56 99 ALA B CA 1
ATOM 1905 C C . ALA B 1 99 ? -11.203 14.883 -0.577 1 97.56 99 ALA B C 1
ATOM 1907 O O . ALA B 1 99 ? -11.258 13.914 -1.341 1 97.56 99 ALA B O 1
ATOM 1908 N N . ARG B 1 100 ? -10.336 14.977 0.411 1 98.62 100 ARG B N 1
ATOM 1909 C CA . ARG B 1 100 ? -9.438 13.859 0.695 1 98.62 100 ARG B CA 1
ATOM 1910 C C . ARG B 1 100 ? -10.227 12.625 1.113 1 98.62 100 ARG B C 1
ATOM 1912 O O . ARG B 1 100 ? -10 11.531 0.586 1 98.62 100 ARG B O 1
ATOM 1919 N N . LEU B 1 101 ? -11.125 12.828 2.02 1 98.69 101 LEU B N 1
ATOM 1920 C CA . LEU B 1 101 ? -11.93 11.719 2.518 1 98.69 101 LEU B CA 1
ATOM 1921 C C . LEU B 1 101 ? -12.781 11.117 1.402 1 98.69 101 LEU B C 1
ATOM 1923 O O . LEU B 1 101 ? -12.812 9.898 1.22 1 98.69 101 LEU B O 1
ATOM 1927 N N . ALA B 1 102 ? -13.43 11.945 0.624 1 98.31 102 ALA B N 1
ATOM 1928 C CA . ALA B 1 102 ? -14.242 11.484 -0.498 1 98.31 102 ALA B CA 1
ATOM 1929 C C . ALA B 1 102 ? -13.383 10.805 -1.555 1 98.31 102 ALA B C 1
ATOM 1931 O O . ALA B 1 102 ? -13.781 9.789 -2.129 1 98.31 102 ALA B O 1
ATOM 1932 N N . GLY B 1 103 ? -12.258 11.422 -1.82 1 98.69 103 GLY B N 1
ATOM 1933 C CA . GLY B 1 103 ? -11.344 10.836 -2.787 1 98.69 103 GLY B CA 1
ATOM 1934 C C . GLY B 1 103 ? -10.883 9.438 -2.41 1 98.69 103 GLY B C 1
ATOM 1935 O O . GLY B 1 103 ? -10.789 8.555 -3.268 1 98.69 103 GLY B O 1
ATOM 1936 N N . MET B 1 104 ? -10.586 9.227 -1.177 1 98.94 104 MET B N 1
ATOM 1937 C CA . MET B 1 104 ? -10.188 7.898 -0.72 1 98.94 104 MET B CA 1
ATOM 1938 C C . MET B 1 104 ? -11.328 6.898 -0.865 1 98.94 104 MET B C 1
ATOM 1940 O O . MET B 1 104 ? -11.117 5.754 -1.267 1 98.94 104 MET B O 1
ATOM 1944 N N . ALA B 1 105 ? -12.516 7.352 -0.533 1 98.81 105 ALA B N 1
ATOM 1945 C CA . ALA B 1 105 ? -13.68 6.488 -0.706 1 98.81 105 ALA B CA 1
ATOM 1946 C C . ALA B 1 105 ? -13.867 6.109 -2.172 1 98.81 105 ALA B C 1
ATOM 1948 O O . ALA B 1 105 ? -14.094 4.938 -2.492 1 98.81 105 ALA B O 1
ATOM 1949 N N . ILE B 1 106 ? -13.773 7.062 -3.033 1 98.56 106 ILE B N 1
ATOM 1950 C CA . ILE B 1 106 ? -13.891 6.836 -4.469 1 98.56 106 ILE B CA 1
ATOM 1951 C C . ILE B 1 106 ? -12.797 5.879 -4.934 1 98.56 106 ILE B C 1
ATOM 1953 O O . ILE B 1 106 ? -13.039 4.992 -5.754 1 98.56 106 ILE B O 1
ATOM 1957 N N . GLY B 1 107 ? -11.602 6.105 -4.391 1 98.62 107 GLY B N 1
ATOM 1958 C CA . GLY B 1 107 ? -10.508 5.211 -4.715 1 98.62 107 GLY B CA 1
ATOM 1959 C C . GLY B 1 107 ? -10.781 3.768 -4.34 1 98.62 107 GLY B C 1
ATOM 1960 O O . GLY B 1 107 ? -10.516 2.855 -5.125 1 98.62 107 GLY B O 1
ATOM 1961 N N . LEU B 1 108 ? -11.352 3.543 -3.199 1 98.81 108 LEU B N 1
ATOM 1962 C CA . LEU B 1 108 ? -11.672 2.191 -2.758 1 98.81 108 LEU B CA 1
ATOM 1963 C C . LEU B 1 108 ? -12.734 1.563 -3.656 1 98.81 108 LEU B C 1
ATOM 1965 O O . LEU B 1 108 ? -12.617 0.394 -4.031 1 98.81 108 LEU B O 1
ATOM 1969 N N . VAL B 1 109 ? -13.695 2.332 -4.012 1 98.62 109 VAL B N 1
ATOM 1970 C CA . VAL B 1 109 ? -14.758 1.845 -4.887 1 98.62 109 VAL B CA 1
ATOM 1971 C C . VAL B 1 109 ? -14.18 1.518 -6.266 1 98.62 109 VAL B C 1
ATOM 1973 O O . VAL B 1 109 ? -14.531 0.496 -6.863 1 98.62 109 VAL B O 1
ATOM 1976 N N . GLY B 1 110 ? -13.367 2.449 -6.797 1 98.62 110 GLY B N 1
ATOM 1977 C CA . GLY B 1 110 ? -12.695 2.17 -8.055 1 98.62 110 GLY B CA 1
ATOM 1978 C C . GLY B 1 110 ? -11.891 0.882 -8.031 1 98.62 110 GLY B C 1
ATOM 1979 O O . GLY B 1 110 ? -11.93 0.105 -8.992 1 98.62 110 GLY B O 1
ATOM 1980 N N . CYS B 1 111 ? -11.172 0.625 -6.973 1 98.69 111 CYS B N 1
ATOM 1981 C CA . CYS B 1 111 ? -10.414 -0.61 -6.828 1 98.69 111 CYS B CA 1
ATOM 1982 C C . CYS B 1 111 ? -11.328 -1.824 -6.84 1 98.69 111 CYS B C 1
ATOM 1984 O O . CYS B 1 111 ? -11.023 -2.836 -7.473 1 98.69 111 CYS B O 1
ATOM 1986 N N . ALA B 1 112 ? -12.438 -1.741 -6.129 1 98.38 112 ALA B N 1
ATOM 1987 C CA . ALA B 1 112 ? -13.383 -2.852 -6.102 1 98.38 112 ALA B CA 1
ATOM 1988 C C . ALA B 1 112 ? -13.969 -3.104 -7.488 1 98.38 112 ALA B C 1
ATOM 1990 O O . ALA B 1 112 ? -14.211 -4.25 -7.867 1 98.38 112 ALA B O 1
ATOM 1991 N N . ALA B 1 113 ? -14.242 -2.057 -8.219 1 98.44 113 ALA B N 1
ATOM 1992 C CA . ALA B 1 113 ? -14.75 -2.191 -9.578 1 98.44 113 ALA B CA 1
ATOM 1993 C C . ALA B 1 113 ? -13.766 -2.941 -10.469 1 98.44 113 ALA B C 1
ATOM 1995 O O . ALA B 1 113 ? -14.156 -3.824 -11.234 1 98.44 113 ALA B O 1
ATOM 1996 N N . VAL B 1 114 ? -12.508 -2.6 -10.367 1 98.25 114 VAL B N 1
ATOM 1997 C CA . VAL B 1 114 ? -11.477 -3.285 -11.148 1 98.25 114 VAL B CA 1
ATOM 1998 C C . VAL B 1 114 ? -11.367 -4.738 -10.688 1 98.25 114 VAL B C 1
ATOM 2000 O O . VAL B 1 114 ? -11.195 -5.641 -11.508 1 98.25 114 VAL B O 1
ATOM 2003 N N . ASP B 1 115 ? -11.484 -4.953 -9.359 1 98.19 115 ASP B N 1
ATOM 2004 C CA . ASP B 1 115 ? -11.5 -6.324 -8.859 1 98.19 115 ASP B CA 1
ATOM 2005 C C . ASP B 1 115 ? -12.625 -7.129 -9.5 1 98.19 115 ASP B C 1
ATOM 2007 O O . ASP B 1 115 ? -12.484 -8.328 -9.734 1 98.19 115 ASP B O 1
ATOM 2011 N N . GLY B 1 116 ? -13.766 -6.473 -9.703 1 98 116 GLY B N 1
ATOM 2012 C CA . GLY B 1 116 ? -14.859 -7.129 -10.406 1 98 116 GLY B CA 1
ATOM 2013 C C . GLY B 1 116 ? -14.477 -7.594 -11.797 1 98 116 GLY B C 1
ATOM 2014 O O . GLY B 1 116 ? -14.812 -8.711 -12.203 1 98 116 GLY B O 1
ATOM 2015 N N . VAL B 1 117 ? -13.781 -6.75 -12.531 1 97.5 117 VAL B N 1
ATOM 2016 C CA . VAL B 1 117 ? -13.305 -7.082 -13.867 1 97.5 117 VAL B CA 1
ATOM 2017 C C . VAL B 1 117 ? -12.305 -8.234 -13.789 1 97.5 117 VAL B C 1
ATOM 2019 O O . VAL B 1 117 ? -12.383 -9.188 -14.578 1 97.5 117 VAL B O 1
ATOM 2022 N N . LEU B 1 118 ? -11.438 -8.203 -12.836 1 96 118 LEU B N 1
ATOM 2023 C CA . LEU B 1 118 ? -10.391 -9.219 -12.695 1 96 118 LEU B CA 1
ATOM 2024 C C . LEU B 1 118 ? -10.984 -10.555 -12.258 1 96 118 LEU B C 1
ATOM 2026 O O . LEU B 1 118 ? -10.492 -11.617 -12.648 1 96 118 LEU B O 1
ATOM 2030 N N . TRP B 1 119 ? -12.008 -10.469 -11.461 1 95.81 119 TRP B N 1
ATOM 2031 C CA . TRP B 1 119 ? -12.727 -11.68 -11.07 1 95.81 119 TRP B CA 1
ATOM 2032 C C . TRP B 1 119 ? -13.375 -12.344 -12.281 1 95.81 119 TRP B C 1
ATOM 2034 O O . TRP B 1 119 ? -13.266 -13.562 -12.461 1 95.81 119 TRP B O 1
ATOM 2044 N N . ARG B 1 120 ? -13.977 -11.594 -13.18 1 96.62 120 ARG B N 1
ATOM 2045 C CA . ARG B 1 120 ? -14.617 -12.117 -14.383 1 96.62 120 ARG B CA 1
ATOM 2046 C C . ARG B 1 120 ? -13.586 -12.734 -15.32 1 96.62 120 ARG B C 1
ATOM 2048 O O . ARG B 1 120 ? -13.898 -13.68 -16.047 1 96.62 120 ARG B O 1
ATOM 2055 N N . LYS B 1 121 ? -12.398 -12.242 -15.242 1 93.06 121 LYS B N 1
ATOM 2056 C CA . LYS B 1 121 ? -11.312 -12.758 -16.078 1 93.06 121 LYS B CA 1
ATOM 2057 C C . LYS B 1 121 ? -10.586 -13.898 -15.375 1 93.06 121 LYS B C 1
ATOM 2059 O O . LYS B 1 121 ? -9.547 -14.375 -15.852 1 93.06 121 LYS B O 1
ATOM 2064 N N . ALA B 1 122 ? -11 -14.281 -14.148 1 91.88 122 ALA B N 1
ATOM 2065 C CA . ALA B 1 122 ? -10.5 -15.414 -13.367 1 91.88 122 ALA B CA 1
ATOM 2066 C C . ALA B 1 122 ? -9.078 -15.148 -12.875 1 91.88 122 ALA B C 1
ATOM 2068 O O . ALA B 1 122 ? -8.281 -16.078 -12.734 1 91.88 122 ALA B O 1
ATOM 2069 N N . LEU B 1 123 ? -8.82 -13.859 -12.648 1 91.5 123 LEU B N 1
ATOM 2070 C CA . LEU B 1 123 ? -7.492 -13.492 -12.172 1 91.5 123 LEU B CA 1
ATOM 2071 C C . LEU B 1 123 ? -7.477 -13.367 -10.648 1 91.5 123 LEU B C 1
ATOM 2073 O O . LEU B 1 123 ? -6.41 -13.367 -10.031 1 91.5 123 LEU B O 1
ATOM 2077 N N . ILE B 1 124 ? -8.648 -13.234 -10.078 1 93.56 124 ILE B N 1
ATOM 2078 C CA . ILE B 1 124 ? -8.766 -13.32 -8.625 1 93.56 124 ILE B CA 1
ATOM 2079 C C . ILE B 1 124 ? -9.93 -14.227 -8.258 1 93.56 124 ILE B C 1
ATOM 2081 O O . ILE B 1 124 ? -10.898 -14.344 -9.008 1 93.56 124 ILE B O 1
ATOM 2085 N N . PRO B 1 125 ? -9.805 -14.93 -7.172 1 92.94 125 PRO B N 1
ATOM 2086 C CA . PRO B 1 125 ? -10.867 -15.867 -6.801 1 92.94 125 PRO B CA 1
ATOM 2087 C C . PRO B 1 125 ? -12.117 -15.172 -6.289 1 92.94 125 PRO B C 1
ATOM 2089 O O . PRO B 1 125 ? -12.039 -14.047 -5.785 1 92.94 125 PRO B O 1
ATOM 2092 N N . GLY B 1 126 ? -13.227 -15.828 -6.383 1 93.31 126 GLY B N 1
ATOM 2093 C CA . GLY B 1 126 ? -14.523 -15.273 -6.035 1 93.31 126 GLY B CA 1
ATOM 2094 C C . GLY B 1 126 ? -14.633 -14.891 -4.57 1 93.31 126 GLY B C 1
ATOM 2095 O O . GLY B 1 126 ? -15.242 -13.875 -4.234 1 93.31 126 GLY B O 1
ATOM 2096 N N . TRP B 1 127 ? -14.117 -15.758 -3.758 1 93.19 127 TRP B N 1
ATOM 2097 C CA . TRP B 1 127 ? -14.203 -15.461 -2.33 1 93.19 127 TRP B CA 1
ATOM 2098 C C . TRP B 1 127 ? -13.492 -14.148 -2.006 1 93.19 127 TRP B C 1
ATOM 2100 O O . TRP B 1 127 ? -13.945 -13.391 -1.145 1 93.19 127 TRP B O 1
ATOM 2110 N N . TYR B 1 128 ? -12.406 -13.969 -2.625 1 95.31 128 TYR B N 1
ATOM 2111 C CA . TYR B 1 128 ? -11.633 -12.75 -2.395 1 95.31 128 TYR B CA 1
ATOM 2112 C C . TYR B 1 128 ? -12.391 -11.523 -2.896 1 95.31 128 TYR B C 1
ATOM 2114 O O . TYR B 1 128 ? -12.406 -10.484 -2.23 1 95.31 128 TYR B O 1
ATOM 2122 N N . PHE B 1 129 ? -13.023 -11.633 -4.051 1 96.5 129 PHE B N 1
ATOM 2123 C CA . PHE B 1 129 ? -13.789 -10.516 -4.586 1 96.5 129 PHE B CA 1
ATOM 2124 C C . PHE B 1 129 ? -14.961 -10.18 -3.668 1 96.5 129 PHE B C 1
ATOM 2126 O O . PHE B 1 129 ? -15.242 -9 -3.424 1 96.5 129 PHE B O 1
ATOM 2133 N N . ALA B 1 130 ? -15.633 -11.141 -3.168 1 95.88 130 ALA B N 1
ATOM 2134 C CA . ALA B 1 130 ? -16.75 -10.922 -2.244 1 95.88 130 ALA B CA 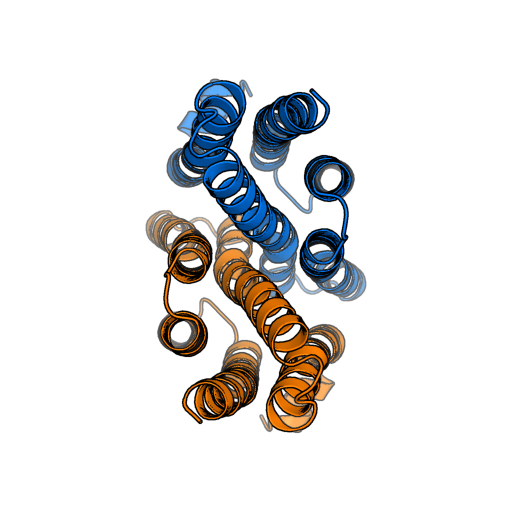1
ATOM 2135 C C . ALA B 1 130 ? -16.281 -10.188 -0.988 1 95.88 130 ALA B C 1
ATOM 2137 O O . ALA B 1 130 ? -16.938 -9.258 -0.519 1 95.88 130 ALA B O 1
ATOM 2138 N N . LEU B 1 131 ? -15.219 -10.609 -0.49 1 95.81 131 LEU B N 1
ATOM 2139 C CA . LEU B 1 131 ? -14.625 -9.969 0.682 1 95.81 131 LEU B CA 1
ATOM 2140 C C . LEU B 1 131 ? -14.266 -8.516 0.386 1 95.81 131 LEU B C 1
ATOM 2142 O O . LEU B 1 131 ? -14.539 -7.629 1.195 1 95.81 131 LEU B O 1
ATOM 2146 N N . ARG B 1 132 ? -13.695 -8.289 -0.771 1 97.38 132 ARG B N 1
ATOM 2147 C CA . ARG B 1 132 ? -13.32 -6.938 -1.183 1 97.38 132 ARG B CA 1
ATOM 2148 C C . ARG B 1 132 ? -14.539 -6.027 -1.258 1 97.38 132 ARG B C 1
ATOM 2150 O O . ARG B 1 132 ? -14.453 -4.844 -0.929 1 97.38 132 ARG B O 1
ATOM 2157 N N . CYS B 1 133 ? -15.641 -6.555 -1.668 1 97.69 133 CYS B N 1
ATOM 2158 C CA . CYS B 1 133 ? -16.875 -5.766 -1.737 1 97.69 133 CYS B CA 1
ATOM 2159 C C . CYS B 1 133 ? -17.344 -5.375 -0.344 1 97.69 133 CYS B C 1
ATOM 2161 O O . CYS B 1 133 ? -17.703 -4.219 -0.11 1 97.69 133 CYS B O 1
ATOM 2163 N N . LEU B 1 134 ? -17.312 -6.316 0.49 1 97.31 134 LEU B N 1
ATOM 2164 C CA . LEU B 1 134 ? -17.703 -6.051 1.869 1 97.31 134 LEU B CA 1
ATOM 2165 C C . LEU B 1 134 ? -16.781 -5.02 2.512 1 97.31 134 LEU B C 1
ATOM 2167 O O . LEU B 1 134 ? -17.25 -4.051 3.115 1 97.31 134 LEU B O 1
ATOM 2171 N N . LEU B 1 135 ? -15.531 -5.188 2.385 1 98.44 135 LEU B N 1
ATOM 2172 C CA . LEU B 1 135 ? -14.539 -4.301 2.971 1 98.44 135 LEU B CA 1
ATOM 2173 C C . LEU B 1 135 ? -14.672 -2.889 2.41 1 98.44 135 LEU B C 1
ATOM 2175 O O . LEU B 1 135 ? -14.602 -1.91 3.158 1 98.44 135 LEU B O 1
ATOM 2179 N N . THR B 1 136 ? -14.828 -2.803 1.099 1 98.81 136 THR B N 1
ATOM 2180 C CA . THR B 1 136 ? -14.969 -1.51 0.437 1 98.81 136 THR B CA 1
ATOM 2181 C C . THR B 1 136 ? -16.203 -0.775 0.932 1 98.81 136 THR B C 1
ATOM 2183 O O . THR B 1 136 ? -16.156 0.429 1.192 1 98.81 136 THR B O 1
ATOM 2186 N N . SER B 1 137 ? -17.297 -1.46 1.065 1 98.69 137 SER B N 1
ATOM 2187 C CA . SER B 1 137 ? -18.531 -0.842 1.528 1 98.69 137 SER B CA 1
ATOM 2188 C C . SER B 1 137 ? -18.375 -0.253 2.926 1 98.69 137 SER B C 1
ATOM 2190 O O . SER B 1 137 ? -18.688 0.915 3.154 1 98.69 137 SER B O 1
ATOM 2192 N N . VAL B 1 138 ? -17.812 -0.987 3.846 1 98.81 138 VAL B N 1
ATOM 2193 C CA . VAL B 1 138 ? -17.688 -0.556 5.234 1 98.81 138 VAL B CA 1
ATOM 2194 C C . VAL B 1 138 ? -16.656 0.558 5.34 1 98.81 138 VAL B C 1
ATOM 2196 O O . VAL B 1 138 ? -16.891 1.582 5.984 1 98.81 138 VAL B O 1
ATOM 2199 N N . ALA B 1 139 ? -15.539 0.383 4.73 1 98.88 139 ALA B N 1
ATOM 2200 C CA . ALA B 1 139 ? -14.492 1.406 4.758 1 98.88 139 ALA B CA 1
ATOM 2201 C C . ALA B 1 139 ? -14.969 2.689 4.078 1 98.88 139 ALA B C 1
ATOM 2203 O O . ALA B 1 139 ? -14.734 3.789 4.586 1 98.88 139 ALA B O 1
ATOM 2204 N N . GLY B 1 140 ? -15.586 2.51 2.896 1 98.81 140 GLY B N 1
ATOM 2205 C CA . GLY B 1 140 ? -16.125 3.666 2.195 1 98.81 140 GLY B CA 1
ATOM 2206 C C . GLY B 1 140 ? -17.125 4.449 3.016 1 98.81 140 GLY B C 1
ATOM 2207 O O . GLY B 1 140 ? -17.078 5.68 3.074 1 98.81 140 GLY B O 1
ATOM 2208 N N . LEU B 1 141 ? -18.062 3.764 3.65 1 98.56 141 LEU B N 1
ATOM 2209 C CA . LEU B 1 141 ? -19.047 4.41 4.492 1 98.56 141 LEU B CA 1
ATOM 2210 C C . LEU B 1 141 ? -18.391 5.102 5.684 1 98.56 141 LEU B C 1
ATOM 2212 O O . LEU B 1 141 ? -18.844 6.176 6.105 1 98.56 141 LEU B O 1
ATOM 2216 N N . SER B 1 142 ? -17.391 4.484 6.27 1 98.81 142 SER B N 1
ATOM 2217 C CA . SER B 1 142 ? -16.641 5.098 7.363 1 98.81 142 SER B CA 1
ATOM 2218 C C . SER B 1 142 ? -16.016 6.418 6.926 1 98.81 142 SER B C 1
ATOM 2220 O O . SER B 1 142 ? -16.078 7.41 7.652 1 98.81 142 SER B O 1
ATOM 2222 N N . LEU B 1 143 ? -15.422 6.398 5.773 1 98.81 143 LEU B N 1
ATOM 2223 C CA . LEU B 1 143 ? -14.789 7.598 5.242 1 98.81 143 LEU B CA 1
ATOM 2224 C C . LEU B 1 143 ? -15.828 8.688 4.98 1 98.81 143 LEU B C 1
ATOM 2226 O O . LEU B 1 143 ? -15.602 9.859 5.309 1 98.81 143 LEU B O 1
ATOM 2230 N N . LEU B 1 144 ? -16.938 8.328 4.418 1 98.06 144 LEU B N 1
ATOM 2231 C CA . LEU B 1 144 ? -17.969 9.297 4.09 1 98.06 144 LEU B CA 1
ATOM 2232 C C . LEU B 1 144 ? -18.609 9.859 5.359 1 98.06 144 LEU B C 1
ATOM 2234 O O . LEU B 1 144 ? -18.969 11.039 5.402 1 98.06 144 LEU B O 1
ATOM 2238 N N . ALA B 1 145 ? -18.781 8.992 6.344 1 97.31 145 ALA B N 1
ATOM 2239 C CA . ALA B 1 145 ? -19.266 9.484 7.629 1 97.31 145 ALA B CA 1
ATOM 2240 C C . ALA B 1 145 ? -18.328 10.531 8.211 1 97.31 145 ALA B C 1
ATOM 2242 O O . ALA B 1 145 ? -18.766 11.57 8.711 1 97.31 145 ALA B O 1
ATOM 2243 N N . ALA B 1 146 ? -17.062 10.273 8.172 1 97.38 146 ALA B N 1
ATOM 2244 C CA . ALA B 1 146 ? -16.078 11.242 8.648 1 97.38 146 ALA B CA 1
ATOM 2245 C C . ALA B 1 146 ? -16.141 12.531 7.836 1 97.38 146 ALA B C 1
ATOM 2247 O O . ALA B 1 146 ? -15.992 13.625 8.383 1 97.38 146 ALA B O 1
ATOM 2248 N N . ALA B 1 147 ? -16.312 12.383 6.516 1 96 147 ALA B N 1
ATOM 2249 C CA . ALA B 1 147 ? -16.406 13.547 5.645 1 96 147 ALA B CA 1
ATOM 2250 C C . ALA B 1 147 ? -17.578 14.445 6.039 1 96 147 ALA B C 1
ATOM 2252 O O . ALA B 1 147 ? -17.469 15.672 5.996 1 96 147 ALA B O 1
ATOM 2253 N N . ALA B 1 148 ? -18.625 13.867 6.41 1 92.25 148 ALA B N 1
ATOM 2254 C CA . ALA B 1 148 ? -19.812 14.609 6.816 1 92.25 148 ALA B CA 1
ATOM 2255 C C . ALA B 1 148 ? -19.547 15.414 8.086 1 92.25 148 ALA B C 1
ATOM 2257 O O . ALA B 1 148 ? -20.172 16.453 8.305 1 92.25 148 ALA B O 1
ATOM 2258 N N . SER B 1 149 ? -18.688 14.898 8.867 1 88.12 149 SER B N 1
ATOM 2259 C CA . SER B 1 149 ? -18.375 15.57 10.133 1 88.12 149 SER B CA 1
ATOM 2260 C C . SER B 1 149 ? -17.484 16.781 9.906 1 88.12 149 SER B C 1
ATOM 2262 O O . SER B 1 149 ? -17.297 17.594 10.812 1 88.12 149 SER B O 1
ATOM 2264 N N . THR B 1 150 ? -16.812 16.812 8.758 1 85.88 150 THR B N 1
ATOM 2265 C CA . THR B 1 150 ? -15.906 17.922 8.484 1 85.88 150 THR B CA 1
ATOM 2266 C C . THR B 1 150 ? -16.672 19.125 7.91 1 85.88 150 THR B C 1
ATOM 2268 O O . THR B 1 150 ? -16.141 20.234 7.844 1 85.88 150 THR B O 1
ATOM 2271 N N . ASN B 1 151 ? -17.797 19.016 7.266 1 75 151 ASN B N 1
ATOM 2272 C CA . ASN B 1 151 ? -18.625 20.078 6.688 1 75 151 ASN B CA 1
ATOM 2273 C C . ASN B 1 151 ? -19.469 20.766 7.754 1 75 151 ASN B C 1
ATOM 2275 O O . ASN B 1 151 ? -20.109 21.781 7.477 1 75 151 ASN B O 1
ATOM 2279 N N . GLY B 1 152 ? -19.547 20.234 8.906 1 59.69 152 GLY B N 1
ATOM 2280 C CA . GLY B 1 152 ? -20.359 20.906 9.906 1 59.69 152 GLY B CA 1
ATOM 2281 C C . GLY B 1 152 ? -19.562 21.781 10.836 1 59.69 152 GLY B C 1
ATOM 2282 O O . GLY B 1 152 ? -18.328 21.672 10.891 1 59.69 152 GLY B O 1
#

InterPro domains:
  IPR021836 Protein of unknown function DUF3429 [PF11911] (13-147)
  IPR021836 Protein of unknown function DUF3429 [PTHR15887] (14-147)

Sequence (304 aa):
MSMRAMLRRYRVPAALALAGLVPFIALSWLSVHASSRHDVYVHALLNYAACIVSFVGAVHWGIALRAPESPPRQRMLYGWSVIPALMAWAVLMLPDIGARLAGMAIGLVGCAAVDGVLWRKALIPGWYFALRCLLTSVAGLSLLAAAASTNGMSMRAMLRRYRVPAALALAGLVPFIALSWLSVHASSRHDVYVHALLNYAACIVSFVGAVHWGIALRAPESPPRQRMLYGWSVIPALMAWAVLMLPDIGARLAGMAIGLVGCAAVDGVLWRKALIPGWYFALRCLLTSVAGLSLLAAAASTNG

pLDDT: mean 94.56, std 6.92, range [59.22, 98.94]

Nearest PDB structures (foldseek):
  2rld-assembly1_A  TM=6.248E-01  e=5.023E+00  Bacteroides thetaiotaomicron VPI-5482
  5och-assembly3_F  TM=3.019E-01  e=1.201E+00  Homo sapiens
  5och-assembly1_B  TM=3.018E-01  e=1.538E+00  Homo sapiens
  7ruu-assembly2_B-4  TM=3.872E-01  e=6.409E-01  Homo sapiens
  2rld-assembly1_A  TM=6.248E-01  e=4.438E+00  Bacteroides thetaiotaomicron VPI-5482

Radius of gyration: 18.87 Å; Cα contacts (8 Å, |Δi|>4): 415; chains: 2; bounding box: 46×53×42 Å

Foldseek 3Di:
DDLVVLCVVVVVVLVVLVVLLVLLQVLLVCLQPVPVCNVVSLVVLLVSLLVVQLVLLQVLLVLLVPDDPDVVSSVVSVVRSRVSNVQSVVLNPDPDSLSSLQSSLVSLVVSLVVVVVCVVVVSDDPSVSVSSVVSSVSSSVSSNSSSVSSVD/DDLVVLCVVVVVVLVVLVVLLVLLQVLLVCLQPVPVCNVVSLVVLLVSLLVVQLVLLQVLLVLLVPDDDDVVSSVVSVVRSRVSNVQSVVLNPDPDSLSSLQSSLVSLVVSLVVVVVCVVVVSDDPSVSVSSVVSSVSSSVSSNSSSVSVVD

Solvent-accessible surface area (backbone atoms only — not comparable to full-atom values): 14946 Å² total; per-residue (Å²): 133,54,70,66,60,45,40,64,74,40,40,64,62,43,50,55,53,57,55,61,46,47,58,37,49,52,28,22,52,41,27,59,70,34,68,95,48,23,70,58,29,46,50,52,39,50,49,43,49,27,21,48,38,4,22,64,22,14,23,35,36,14,35,34,73,63,45,72,97,42,68,71,60,33,50,50,28,42,57,52,14,52,47,37,26,52,48,32,41,55,34,71,67,47,87,49,67,48,57,28,30,46,44,51,29,50,49,38,49,53,52,43,53,51,43,50,55,36,36,75,69,66,73,40,57,68,67,58,48,53,48,44,49,54,50,36,52,54,44,28,48,23,32,46,52,30,28,56,49,66,79,103,133,54,69,66,60,43,41,65,74,41,40,65,62,44,50,56,55,57,56,60,44,48,59,36,50,52,27,22,53,40,26,58,70,34,70,95,49,23,71,59,29,45,50,52,39,51,49,42,49,28,21,48,39,4,21,63,21,14,22,35,36,14,34,33,75,63,44,72,96,41,67,70,60,32,50,50,28,40,57,52,14,52,47,35,26,52,47,33,40,55,34,70,67,46,87,49,65,48,57,27,30,47,44,51,28,51,48,39,48,52,50,42,54,49,44,51,55,36,36,75,70,67,74,41,57,65,66,57,46,54,48,44,50,54,52,36,53,54,44,29,50,22,31,49,53,30,28,56,47,65,78,103

Secondary structure (DSSP, 8-state):
--HHHHHHHTHHHHHHHHHTHHHHHHHHHHHHH-GGGHHHHHHHHHHHHHHHHHHHHHHHHHHHHHS-S-HHHHHHHHHHHHHHHHHHHHHHT-S-HHHHHHHHHHHHHHHHHHHHHHHHTTSS-HHHHHHHHHHHHHHHHHHHHHHHHH--/--HHHHHHHTHHHHHHHHHTHHHHHHHHHHHHH-GGGHHHHHHHHHHHHHHHHHHHHHHHHHHHHHS-S-HHHHHHHHHHHHHHHHHHHHHHT-S-HHHHHHHHHHHHHHHHHHHHHHHHTTSS-HHHHHHHHHHHHHHHHHHHHHHHHH--

Organism: Burkholderia multivorans (strain ATCC 17616 / 249) (NCBI:txid395019)

=== Feature glossary ===
The record interleaves many kinds of information about one protein. Here is each kind framed as the question it answers.

Q: What are the backbone torsion angles?
A: φ (phi) and ψ (psi) are the two rotatable backbone dihedrals per residue: φ is the C(i-1)–N–Cα–C torsion, ψ is the N–Cα–C–N(i+1) torsion, both in degrees on (−180°, 180°]. α-helical residues cluster near (−60°, −45°); β-strand residues near (−120°, +130°). A Ramachandran plot is simply a scatter of (φ, ψ) for every residue.

Q: What is the amino-acid chain?
A: This is the polypeptide sequence — one letter per residue, N-terminus first. Length ranges from a few dozen residues for small domains to over a thousand for large multi-domain proteins.

Q: How mobile is each atom in the crystal?
A: For experimental (PDB) structures, the B-factor (temperature factor) quantifies the positional spread of each atom in the crystal — a combination of thermal vibration and static disorder — in units of Å². High B-factors mark flexible loops or poorly resolved regions; low B-factors mark the rigid, well-ordered core.

Q: Are the domains correctly placed relative to each other?
A: Predicted Aligned Error (PAE) is an AlphaFold confidence matrix: entry (i, j) is the expected error in the position of residue j, in ångströms, when the prediction is superimposed on the true structure at residue i. Low PAE within a block of residues means that block is internally rigid and well-predicted; high PAE between two blocks means their relative placement is uncertain even if each block individually is confident.

Q: How confident is the AlphaFold model at each residue?
A: pLDDT is the predicted lDDT-Cα score: AlphaFold's confidence that the local environment of each residue (all inter-atomic distances within 15 Å) is correctly placed. It is a per-residue number between 0 and 100, with higher meaning more reliable.

Q: What family and function is it annotated with?
A: Functional annotations link the protein to curated databases. InterPro entries identify conserved domains and families by matching the sequence against member-database signatures (Pfam, PROSITE, CDD, …). Gene Ontology (GO) terms describe molecular function, biological process, and cellular component in a controlled vocabulary. CATH places the structure in a hierarchical fold classification (Class/Architecture/Topology/Homologous-superfamily). The organism is the source species.

Q: How big and how compact is the whole molecule?
A: Three whole-structure scalars: the radius of gyration (RMS distance of Cα from centroid, in Å), the count of Cα–Cα contacts (pairs closer than 8 Å and separated by more than four residues in sequence — i.e. tertiary, not local, contacts), and the bounding-box dimensions. Together they distinguish compact globular folds from extended fibres or disordered chains.

Q: What known structures does this most resemble?
A: The Foldseek neighbor list gives the closest experimentally determined structures in the PDB, ranked by structural alignment. TM-score near 1 means near-identical fold; near 0.3 means only rough topology match. This is how one finds what a novel AlphaFold prediction most resembles in the solved-structure universe.

Q: Which residues are buried vs exposed?
A: SASA measures how much of the protein is reachable by solvent. It is computed by rolling a water-sized probe over the atomic surface and summing the exposed area (Å²). Per-residue SASA distinguishes core (buried, low SASA) from surface (exposed, high SASA) residues; total SASA is a whole-molecule size measure.

Q: Which residues are in helices, strands, or loops?
A: Eight-state secondary structure (DSSP): H is the canonical α-helix, G the tighter 3₁₀-helix, I the wider π-helix; E/B are β-structure, T and S are turns and bends, and '-' is everything else. DSSP derives these from the pattern of main-chain N–H···O=C hydrogen bonds, not from the sequence.

Q: Where is each backbone atom in 3D?
A: Structure coordinates are given as an mmCIF _atom_site loop: one row per atom with element, residue name, chain id, sequence number, and x/y/z position in Å. Only the four main-chain atoms per residue are included here; side chains are omitted to keep the record compact.

Q: What if only a Cα trace is available?
A: Three-state secondary structure (P-SEA) collapses the eight DSSP classes into helix (a), strand (b), and coil (c). P-SEA assigns these from Cα geometry alone — distances and angles — without requiring backbone oxygens, so it works on any Cα trace.

Q: What do the rendered images show?
A: The six renders are orthographic views along the three Cartesian axes in both directions. Representation (cartoon, sticks, or surface) and color scheme (sequence-rainbow or by-chain) vary across proteins so the training set covers all the common visualization conventions.

Q: What does the local fold look like, residue by residue?
A: Foldseek's 3Di representation compresses backbone geometry into a per-residue letter drawn from a learned twenty-state alphabet. It captures the tertiary interaction pattern around each residue — which residues are packed against it in space, regardless of where they are in sequence.

Q: What do the diagnostic plots show?
A: The contact map is a binary N×N matrix image: pixel (i, j) is dark where Cα_i and Cα_j are within 8 Å and |i−j|>4. Because the |i−j|>4 filter removes local helical contacts, off-diagonal stripes parallel to the main diagonal indicate parallel β-sheets; stripes perpendicular to it indicate antiparallel β-sheets. The Ramachandran plot scatters every residue's (φ, ψ) pair against the sterically allowed regions. The PAE heatmap renders the predicted-aligned-error matrix.